Protein AF-A0A0R3VYY9-F1 (afdb_monomer)

pLDDT: mean 83.16, std 13.46, range [42.31, 95.88]

Solvent-accessible surface area (backbone atoms only — not comparable to full-atom values): 11191 Å² total; per-residue (Å²): 109,70,69,58,53,42,55,49,45,77,76,69,54,60,91,83,76,67,91,38,63,72,76,75,56,64,90,76,52,52,39,57,51,18,46,52,50,25,50,49,53,32,46,77,70,50,65,67,38,74,80,56,66,73,52,83,83,56,86,73,83,72,63,66,29,79,45,75,42,94,65,22,25,19,43,17,34,73,46,56,73,76,48,53,76,73,47,97,50,50,75,49,77,56,94,94,41,81,43,49,23,44,42,44,53,38,44,50,56,7,69,68,36,45,49,23,40,50,54,48,59,66,41,55,98,42,59,94,88,55,92,70,89,58,94,87,56,64,89,91,70,81,84,90,74,62,68,56,70,28,57,70,36,70,65,20,60,44,67,54,93,63,32,88,58,74,50,50,75,78,66,74,79,78,72,83,77,82,77,79,129

InterPro domains:
  IPR000407 Nucleoside phosphatase GDA1/CD39 [PF01150] (22-150)
  IPR000407 Nucleoside phosphatase GDA1/CD39 [PTHR11782] (2-156)

Sequence (181 aa):
LMVAVRSALAKSAPEGIVASALEDVKVVNGAEQGFYAWLAVNYLMGILRKENAQSRSRPLSMLGALNMDDASTQVTFVLPAQEALTKSGMKAMAFGHSYSLHSHSHLCYEVATIRARYLARQTQGSLLRKPVASPCHQSGLSMEVASDDIFQAPCVTSAGEDIMGPSIAKPSARKPTNRSY

Mean predicted aligned error: 9.17 Å

Radius of gyration: 23.65 Å; Cα contacts (8 Å, |Δi|>4): 231; chains: 1; bounding box: 51×48×79 Å

Organism: Taenia asiatica (NCBI:txid60517)

Secondary structure (DSSP, 8-state):
-HHHHHHHHHHHSPTTS-S-TTTTSSPPPHHHHHHHHHHHHHHHTTTT-GGGGG-TTS---PPPEEEE-SSEEEEEEEPPHHHHTTS-PEEEEETTEEEEEEEEEEET-SHHHHHHHHHHHHHTTS-TTS----SSSPTT------HHHHHSSTTTS---TTSSSS--PPPP-PPP-----

Structure (mmCIF, N/CA/C/O backbone):
data_AF-A0A0R3VYY9-F1
#
_entry.id   AF-A0A0R3VYY9-F1
#
loop_
_atom_site.group_PDB
_atom_site.id
_atom_site.type_symbol
_atom_site.label_atom_id
_atom_site.label_alt_id
_atom_site.label_comp_id
_atom_site.label_asym_id
_atom_site.label_entity_id
_atom_site.label_seq_id
_atom_site.pdbx_PDB_ins_code
_atom_site.Cartn_x
_atom_site.Cartn_y
_atom_site.Cartn_z
_atom_site.occupancy
_atom_site.B_iso_or_equiv
_atom_site.auth_seq_id
_atom_site.auth_comp_id
_atom_site.auth_asym_id
_atom_site.auth_atom_id
_atom_site.pdbx_PDB_model_num
ATOM 1 N N . LEU A 1 1 ? 7.428 -19.515 9.411 1.00 91.44 1 LEU A N 1
ATOM 2 C CA . LEU A 1 1 ? 6.442 -19.363 8.315 1.00 91.44 1 LEU A CA 1
ATOM 3 C C . LEU A 1 1 ? 7.075 -19.480 6.923 1.00 91.44 1 LEU A C 1
ATOM 5 O O . LEU A 1 1 ? 6.831 -20.486 6.277 1.00 91.44 1 LEU A O 1
ATOM 9 N N . MET A 1 2 ? 7.925 -18.545 6.472 1.00 92.75 2 MET A N 1
ATOM 10 C CA . MET A 1 2 ? 8.480 -18.562 5.096 1.00 92.75 2 MET A CA 1
ATOM 11 C C . MET A 1 2 ? 9.231 -19.845 4.709 1.00 92.75 2 MET A C 1
ATOM 13 O O . MET A 1 2 ? 9.134 -20.288 3.571 1.00 92.75 2 MET A O 1
ATOM 17 N N . VAL A 1 3 ? 9.924 -20.487 5.654 1.00 91.62 3 VAL A N 1
ATOM 18 C CA . VAL A 1 3 ? 10.553 -21.805 5.433 1.00 91.62 3 VAL A CA 1
ATOM 19 C C . VAL A 1 3 ? 9.517 -22.860 5.030 1.00 91.62 3 VAL A C 1
ATOM 21 O O . VAL A 1 3 ? 9.745 -23.623 4.096 1.00 91.62 3 VAL A O 1
ATOM 24 N N . ALA A 1 4 ? 8.358 -22.873 5.692 1.00 92.62 4 ALA A N 1
ATOM 25 C CA . ALA A 1 4 ? 7.280 -23.806 5.383 1.00 92.62 4 ALA A CA 1
ATOM 26 C C . ALA A 1 4 ? 6.655 -23.509 4.011 1.00 92.62 4 ALA A C 1
ATOM 28 O O . ALA A 1 4 ? 6.438 -24.437 3.241 1.00 92.62 4 ALA A O 1
ATOM 29 N N . VAL A 1 5 ? 6.449 -22.228 3.674 1.00 92.44 5 VAL A N 1
ATOM 30 C CA . VAL A 1 5 ? 5.943 -21.806 2.352 1.00 92.44 5 VAL A CA 1
ATOM 31 C C . VAL A 1 5 ? 6.882 -22.267 1.238 1.00 92.44 5 VAL A C 1
ATOM 33 O O . VAL A 1 5 ? 6.446 -22.914 0.290 1.00 92.44 5 VAL A O 1
ATOM 36 N N . ARG A 1 6 ? 8.187 -22.011 1.385 1.00 91.06 6 ARG A N 1
ATOM 37 C CA . ARG A 1 6 ? 9.212 -22.454 0.427 1.00 91.06 6 ARG A CA 1
ATOM 38 C C . ARG A 1 6 ? 9.238 -23.974 0.286 1.00 91.06 6 ARG A C 1
ATOM 40 O O . ARG A 1 6 ? 9.302 -24.481 -0.827 1.00 91.06 6 ARG A O 1
ATOM 47 N N . SER A 1 7 ? 9.149 -24.700 1.402 1.00 88.94 7 SER A N 1
ATOM 48 C CA . SER A 1 7 ? 9.115 -26.166 1.392 1.00 88.94 7 SER A CA 1
ATOM 49 C C . SER A 1 7 ? 7.869 -26.722 0.700 1.00 88.94 7 SER A C 1
ATOM 51 O O . SER A 1 7 ? 7.971 -27.714 -0.018 1.00 88.94 7 SER A O 1
ATOM 53 N N . ALA A 1 8 ? 6.709 -26.088 0.886 1.00 89.50 8 ALA A N 1
ATOM 54 C CA . ALA A 1 8 ? 5.478 -26.479 0.211 1.00 89.50 8 ALA A CA 1
ATOM 55 C C . ALA A 1 8 ? 5.586 -26.254 -1.303 1.00 89.50 8 ALA A C 1
ATOM 57 O O . ALA A 1 8 ? 5.375 -27.188 -2.072 1.00 89.50 8 ALA A O 1
ATOM 58 N N . LEU A 1 9 ? 6.016 -25.061 -1.726 1.00 88.44 9 LEU A N 1
ATOM 59 C CA . LEU A 1 9 ? 6.171 -24.724 -3.143 1.00 88.44 9 LEU A CA 1
ATOM 60 C C . LEU A 1 9 ? 7.200 -25.615 -3.846 1.00 88.44 9 LEU A C 1
ATOM 62 O O . LEU A 1 9 ? 6.952 -26.043 -4.964 1.00 88.44 9 LEU A O 1
ATOM 66 N N . ALA A 1 10 ? 8.295 -25.991 -3.184 1.00 82.62 10 ALA A N 1
ATOM 67 C CA . ALA A 1 10 ? 9.268 -26.924 -3.757 1.00 82.62 10 ALA A CA 1
ATOM 68 C C . ALA A 1 10 ? 8.690 -28.326 -4.042 1.00 82.62 10 ALA A C 1
ATOM 70 O O . ALA A 1 10 ? 9.227 -29.047 -4.876 1.00 82.62 10 ALA A O 1
ATOM 71 N N . LYS A 1 11 ? 7.621 -28.731 -3.344 1.00 80.94 11 LYS A N 1
ATOM 72 C CA . LYS A 1 11 ? 6.980 -30.045 -3.519 1.00 80.94 11 LYS A CA 1
ATOM 73 C C . LYS A 1 11 ? 5.811 -30.022 -4.498 1.00 80.94 11 LYS A C 1
ATOM 75 O O . LYS A 1 11 ? 5.492 -31.062 -5.063 1.00 80.94 11 LYS A O 1
ATOM 80 N N . SER A 1 12 ? 5.133 -28.882 -4.630 1.00 79.81 12 SER A N 1
ATOM 81 C CA . SER A 1 12 ? 3.840 -28.793 -5.317 1.00 79.81 12 SER A CA 1
ATOM 82 C C . SER A 1 12 ? 3.784 -27.778 -6.454 1.00 79.81 12 SER A C 1
ATOM 84 O O . SER A 1 12 ? 2.770 -27.734 -7.147 1.00 79.81 12 SER A O 1
ATOM 86 N N . ALA A 1 13 ? 4.797 -26.924 -6.632 1.00 75.75 13 ALA A N 1
ATOM 87 C CA . ALA A 1 13 ? 4.798 -25.967 -7.730 1.00 75.75 13 ALA A CA 1
ATOM 88 C C . ALA A 1 13 ? 5.040 -26.700 -9.062 1.00 75.75 13 ALA A C 1
ATOM 90 O O . ALA A 1 13 ? 5.998 -27.469 -9.161 1.00 75.75 13 ALA A O 1
ATOM 91 N N . PRO A 1 14 ? 4.201 -26.462 -10.086 1.00 74.31 14 PRO A N 1
ATOM 92 C CA . PRO A 1 14 ? 4.486 -26.871 -11.452 1.00 74.31 14 PRO A CA 1
ATOM 93 C C . PRO A 1 14 ? 5.893 -26.453 -11.884 1.00 74.31 14 PRO A C 1
ATOM 95 O O . PRO A 1 14 ? 6.382 -25.375 -11.525 1.00 74.31 14 PRO A O 1
ATOM 98 N N . GLU A 1 15 ? 6.526 -27.311 -12.676 1.00 74.56 15 GLU A N 1
ATOM 99 C CA . GLU A 1 15 ? 7.858 -27.071 -13.216 1.00 74.56 15 GLU A CA 1
ATOM 100 C C . GLU A 1 15 ? 7.888 -25.730 -13.976 1.00 74.56 15 GLU A C 1
ATOM 102 O O . GLU A 1 15 ? 7.013 -25.445 -14.795 1.00 74.56 15 GLU A O 1
ATOM 107 N N . GLY A 1 16 ? 8.858 -24.870 -13.653 1.00 73.38 16 GLY A N 1
ATOM 108 C CA . GLY A 1 16 ? 9.006 -23.541 -14.260 1.00 73.38 16 GLY A CA 1
ATOM 109 C C . GLY A 1 16 ? 8.279 -22.379 -13.566 1.00 73.38 16 GLY A C 1
ATOM 110 O O . GLY A 1 16 ? 8.447 -21.246 -14.007 1.00 73.38 16 GLY A O 1
ATOM 111 N N . ILE A 1 17 ? 7.519 -22.604 -12.483 1.00 79.25 17 ILE A N 1
ATOM 112 C CA . ILE A 1 17 ? 6.877 -21.505 -11.722 1.00 79.25 17 ILE A CA 1
ATOM 113 C C . ILE A 1 17 ? 7.823 -20.857 -10.705 1.00 79.25 17 ILE A C 1
ATOM 115 O O . ILE A 1 17 ? 7.801 -19.641 -10.533 1.00 79.25 17 ILE A O 1
ATOM 119 N N . VAL A 1 18 ? 8.648 -21.656 -10.026 1.00 83.25 18 VAL A N 1
ATOM 120 C CA . VAL A 1 18 ? 9.660 -21.172 -9.077 1.00 83.25 18 VAL A CA 1
ATOM 121 C C . VAL A 1 18 ? 11.022 -21.602 -9.600 1.00 83.25 18 VAL A C 1
ATOM 123 O O . VAL A 1 18 ? 11.327 -22.793 -9.608 1.00 83.25 18 VAL A O 1
ATOM 126 N N . ALA A 1 19 ? 11.833 -20.645 -10.042 1.00 83.38 19 ALA A N 1
ATOM 127 C CA . ALA A 1 19 ? 13.193 -20.901 -10.505 1.00 83.38 19 ALA A CA 1
ATOM 128 C C . ALA A 1 19 ? 14.183 -20.902 -9.328 1.00 83.38 19 ALA A C 1
ATOM 130 O O . ALA A 1 19 ? 15.111 -21.706 -9.284 1.00 83.38 19 ALA A O 1
ATOM 131 N N . SER A 1 20 ? 13.956 -20.033 -8.342 1.00 85.94 20 SER A N 1
ATOM 132 C CA . SER A 1 20 ? 14.730 -19.936 -7.109 1.00 85.94 20 SER A CA 1
ATOM 133 C C . SER A 1 20 ? 13.813 -19.712 -5.911 1.00 85.94 20 SER A C 1
ATOM 135 O O . SER A 1 20 ? 13.233 -18.645 -5.730 1.00 85.94 20 SER A O 1
ATOM 137 N N . ALA A 1 21 ? 13.740 -20.691 -5.008 1.00 83.75 21 ALA A N 1
ATOM 138 C CA . ALA A 1 21 ? 12.920 -20.580 -3.799 1.00 83.75 21 ALA A CA 1
ATOM 139 C C . ALA A 1 21 ? 13.376 -19.463 -2.837 1.00 83.75 21 ALA A C 1
ATOM 141 O O . ALA A 1 21 ? 12.615 -19.066 -1.955 1.00 83.75 21 ALA A O 1
ATOM 142 N N . LEU A 1 22 ? 14.617 -18.981 -2.950 1.00 85.00 22 LEU A N 1
ATOM 143 C CA . LEU A 1 22 ? 15.125 -17.899 -2.103 1.00 85.00 22 LEU A CA 1
ATOM 144 C C . LEU A 1 22 ? 14.857 -16.517 -2.700 1.00 85.00 22 LEU A C 1
ATOM 146 O O . LEU A 1 22 ? 14.535 -15.606 -1.937 1.00 85.00 22 LEU A O 1
ATOM 150 N N . GLU A 1 23 ? 14.934 -16.391 -4.025 1.00 86.62 23 GLU A N 1
ATOM 151 C CA . GLU A 1 23 ? 14.751 -15.116 -4.729 1.00 86.62 23 GLU A CA 1
ATOM 152 C C . GLU A 1 23 ? 13.283 -14.860 -5.088 1.00 86.62 23 GLU A C 1
ATOM 154 O O . GLU A 1 23 ? 12.768 -13.768 -4.841 1.00 86.62 23 GLU A O 1
ATOM 159 N N . ASP A 1 24 ? 12.586 -15.882 -5.592 1.00 87.25 24 ASP A N 1
ATOM 160 C CA . ASP A 1 24 ? 11.209 -15.764 -6.088 1.00 87.25 24 ASP A CA 1
ATOM 161 C C . ASP A 1 24 ? 10.182 -15.823 -4.948 1.00 87.25 24 ASP A C 1
ATOM 163 O O . ASP A 1 24 ? 9.062 -15.331 -5.074 1.00 87.25 24 ASP A O 1
ATOM 167 N N . VAL A 1 25 ? 10.555 -16.420 -3.807 1.00 91.44 25 VAL A N 1
ATOM 168 C CA . VAL A 1 25 ? 9.680 -16.579 -2.637 1.00 91.44 25 VAL A CA 1
ATOM 169 C C . VAL A 1 25 ? 10.293 -15.860 -1.443 1.00 91.44 25 VAL A C 1
ATOM 171 O O . VAL A 1 25 ? 11.006 -16.440 -0.614 1.00 91.44 25 VAL A O 1
ATOM 174 N N . LYS A 1 26 ? 9.995 -14.569 -1.331 1.00 92.62 26 LYS A N 1
ATOM 175 C CA . LYS A 1 26 ? 10.484 -13.700 -0.258 1.00 92.62 26 LYS A CA 1
ATOM 176 C C . LYS A 1 26 ? 9.394 -12.762 0.242 1.00 92.62 26 LYS A C 1
ATOM 178 O O . LYS A 1 26 ? 8.381 -12.553 -0.416 1.00 92.62 26 LYS A O 1
ATOM 183 N N . VAL A 1 27 ? 9.625 -12.198 1.424 1.00 92.38 27 VAL A N 1
ATOM 184 C CA . VAL A 1 27 ? 8.847 -11.047 1.885 1.00 92.38 27 VAL A CA 1
ATOM 185 C C . VAL A 1 27 ? 9.344 -9.835 1.110 1.00 92.38 27 VAL A C 1
ATOM 187 O O . VAL A 1 27 ? 10.541 -9.550 1.115 1.00 92.38 27 VAL A O 1
ATOM 190 N N . VAL A 1 28 ? 8.427 -9.165 0.425 1.00 92.38 28 VAL A N 1
ATOM 191 C CA . VAL A 1 28 ? 8.687 -7.944 -0.335 1.00 92.38 28 VAL A CA 1
ATOM 192 C C . VAL A 1 28 ? 8.439 -6.757 0.590 1.00 92.38 28 VAL A C 1
ATOM 194 O O . VAL A 1 28 ? 7.450 -6.751 1.322 1.00 92.38 28 VAL A O 1
ATOM 197 N N . ASN A 1 29 ? 9.340 -5.774 0.607 1.00 91.81 29 ASN A N 1
ATOM 198 C CA . ASN A 1 29 ? 9.111 -4.564 1.399 1.00 91.81 29 ASN A CA 1
ATOM 199 C C . ASN A 1 29 ? 8.158 -3.595 0.673 1.00 91.81 29 ASN A C 1
ATOM 201 O O . ASN A 1 29 ? 7.960 -3.688 -0.537 1.00 91.81 29 ASN A O 1
ATOM 205 N N . GLY A 1 30 ? 7.590 -2.627 1.393 1.00 90.19 30 GLY A N 1
ATOM 206 C CA . GLY A 1 30 ? 6.579 -1.733 0.820 1.00 90.19 30 GLY A CA 1
ATOM 207 C C . GLY A 1 30 ? 7.068 -0.880 -0.362 1.00 90.19 30 GLY A C 1
ATOM 208 O O . GLY A 1 30 ? 6.306 -0.628 -1.292 1.00 90.19 30 GLY A O 1
ATOM 209 N N . ALA A 1 31 ? 8.346 -0.481 -0.392 1.00 91.25 31 ALA A N 1
ATOM 210 C CA . ALA A 1 31 ? 8.897 0.271 -1.522 1.00 91.25 31 ALA A CA 1
ATOM 211 C C . ALA A 1 31 ? 9.027 -0.601 -2.784 1.00 91.25 31 ALA A C 1
ATOM 213 O O . ALA A 1 31 ? 8.715 -0.136 -3.883 1.00 91.25 31 ALA A O 1
ATOM 214 N N . GLU A 1 32 ? 9.436 -1.867 -2.632 1.00 93.75 32 GLU A N 1
ATOM 215 C CA . GLU A 1 32 ? 9.432 -2.855 -3.718 1.00 93.75 32 GLU A CA 1
ATOM 216 C C . GLU A 1 32 ? 8.001 -3.137 -4.205 1.00 93.75 32 GLU A C 1
ATOM 218 O O . GLU A 1 32 ? 7.760 -3.188 -5.408 1.00 93.75 32 GLU A O 1
ATOM 223 N N . GLN A 1 33 ? 7.038 -3.265 -3.289 1.00 94.12 33 GLN A N 1
ATOM 224 C CA . GLN A 1 33 ? 5.631 -3.493 -3.624 1.00 94.12 33 GLN A CA 1
ATOM 225 C C . GLN A 1 33 ? 5.051 -2.333 -4.4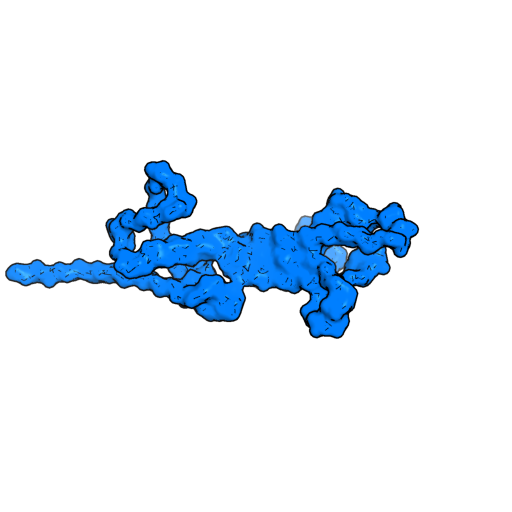52 1.00 94.12 33 GLN A C 1
ATOM 227 O O . GLN A 1 33 ? 4.427 -2.562 -5.490 1.00 94.12 33 GLN A O 1
ATOM 232 N N . GLY A 1 34 ? 5.347 -1.089 -4.059 1.00 94.56 34 GLY A N 1
ATOM 233 C CA . GLY A 1 34 ? 5.006 0.105 -4.834 1.00 94.56 34 GLY A CA 1
ATOM 234 C C . GLY A 1 34 ? 5.675 0.140 -6.215 1.00 94.56 34 GLY A C 1
ATOM 235 O O . GLY A 1 34 ? 5.023 0.442 -7.218 1.00 94.56 34 GLY A O 1
ATOM 236 N N . PHE A 1 35 ? 6.952 -0.254 -6.308 1.00 95.06 35 PHE A N 1
ATOM 237 C CA . PHE A 1 35 ? 7.645 -0.391 -7.593 1.00 95.06 35 PHE A CA 1
ATOM 238 C C . PHE A 1 35 ? 6.965 -1.410 -8.512 1.00 95.06 35 PHE A C 1
ATOM 240 O O . PHE A 1 35 ? 6.763 -1.112 -9.688 1.00 95.06 35 PHE A O 1
ATOM 247 N N . TYR A 1 36 ? 6.571 -2.580 -8.003 1.00 95.38 36 TYR A N 1
ATOM 248 C CA . TYR A 1 36 ? 5.885 -3.585 -8.816 1.00 95.38 36 TYR A CA 1
ATOM 249 C C . TYR A 1 36 ? 4.508 -3.113 -9.297 1.00 95.38 36 TYR A C 1
ATOM 251 O O . TYR A 1 36 ? 4.162 -3.352 -10.454 1.00 95.38 36 TYR A O 1
ATOM 259 N N . ALA A 1 37 ? 3.756 -2.381 -8.470 1.00 95.50 37 ALA A N 1
ATOM 260 C CA . ALA A 1 37 ? 2.500 -1.758 -8.890 1.00 95.50 37 ALA A CA 1
ATOM 261 C C . ALA A 1 37 ? 2.724 -0.710 -9.997 1.00 95.50 37 ALA A C 1
ATOM 263 O O . ALA A 1 37 ? 2.047 -0.724 -11.028 1.00 95.50 37 ALA A O 1
ATOM 264 N N . TRP A 1 38 ? 3.727 0.158 -9.829 1.00 95.88 38 TRP A N 1
ATOM 265 C CA . TRP A 1 38 ? 4.129 1.143 -10.837 1.00 95.88 38 TRP A CA 1
ATOM 266 C C . TRP A 1 38 ? 4.570 0.489 -12.152 1.00 95.88 38 TRP A C 1
ATOM 268 O O . TRP A 1 38 ? 4.162 0.928 -13.233 1.00 95.88 38 TRP A O 1
ATOM 278 N N . LEU A 1 39 ? 5.363 -0.583 -12.063 1.00 95.19 39 LEU A N 1
ATOM 279 C CA . LEU A 1 39 ? 5.834 -1.361 -13.204 1.00 95.19 39 LEU A CA 1
ATOM 280 C C . LEU A 1 39 ? 4.654 -1.965 -13.970 1.00 95.19 39 LEU A C 1
ATOM 282 O O . LEU A 1 39 ? 4.589 -1.832 -15.192 1.00 95.19 39 LEU A O 1
ATOM 286 N N . ALA A 1 40 ? 3.707 -2.581 -13.257 1.00 95.25 40 ALA A N 1
ATOM 287 C CA . ALA A 1 40 ? 2.525 -3.195 -13.847 1.00 95.25 40 ALA A CA 1
ATOM 288 C C . ALA A 1 40 ? 1.668 -2.170 -14.602 1.00 95.25 40 ALA A C 1
ATOM 290 O O . ALA A 1 40 ? 1.355 -2.384 -15.773 1.00 95.25 40 ALA A O 1
ATOM 291 N N . VAL A 1 41 ? 1.344 -1.030 -13.980 1.00 95.00 41 VAL A N 1
ATOM 292 C CA . VAL A 1 41 ? 0.527 0.019 -14.613 1.00 95.00 41 VAL A CA 1
ATOM 293 C C . VAL A 1 41 ? 1.212 0.566 -15.865 1.00 95.00 41 VAL A C 1
ATOM 295 O O . VAL A 1 41 ? 0.601 0.615 -16.930 1.00 95.00 41 VAL A O 1
ATOM 298 N N . ASN A 1 42 ? 2.494 0.929 -15.786 1.00 92.75 42 ASN A N 1
ATOM 299 C CA . ASN A 1 42 ? 3.199 1.496 -16.938 1.00 92.75 42 ASN A CA 1
ATOM 300 C C . ASN A 1 42 ? 3.451 0.459 -18.051 1.00 92.75 42 ASN A C 1
ATOM 302 O O . ASN A 1 42 ? 3.527 0.829 -19.226 1.00 92.75 42 ASN A O 1
ATOM 306 N N . TYR A 1 43 ? 3.543 -0.832 -17.720 1.00 91.94 43 TYR A N 1
ATOM 307 C CA . TYR A 1 43 ? 3.606 -1.908 -18.709 1.00 91.94 43 TYR A CA 1
ATOM 308 C C . TYR A 1 43 ? 2.261 -2.119 -19.414 1.00 91.94 43 TYR A C 1
ATOM 310 O O . TYR A 1 43 ? 2.207 -2.095 -20.645 1.00 91.94 43 TYR A O 1
ATOM 318 N N . LEU A 1 44 ? 1.174 -2.274 -18.651 1.00 93.31 44 LEU A N 1
ATOM 319 C CA . LEU A 1 44 ? -0.174 -2.516 -19.180 1.00 93.31 44 LEU A CA 1
ATOM 320 C C . LEU A 1 44 ? -0.686 -1.338 -20.014 1.00 93.31 44 LEU A C 1
ATOM 322 O O . LEU A 1 44 ? -1.329 -1.543 -21.039 1.00 93.31 44 LEU A O 1
ATOM 326 N N . MET A 1 45 ? -0.326 -0.113 -19.630 1.00 90.50 45 MET A N 1
ATOM 327 C CA . MET A 1 45 ? -0.634 1.099 -20.397 1.00 90.50 45 MET A CA 1
ATOM 328 C C . MET A 1 45 ? 0.268 1.285 -21.626 1.00 90.50 45 MET A C 1
ATOM 330 O O . MET A 1 45 ? 0.165 2.284 -22.332 1.00 90.50 45 MET A O 1
ATOM 334 N N . GLY A 1 46 ? 1.178 0.344 -21.890 1.00 87.19 46 GLY A N 1
ATOM 335 C CA . GLY A 1 46 ? 2.059 0.356 -23.051 1.00 87.19 46 GLY A CA 1
ATOM 336 C C . GLY A 1 46 ? 3.200 1.373 -22.981 1.00 87.19 46 GLY A C 1
ATOM 337 O O . GLY A 1 46 ? 3.981 1.458 -23.925 1.00 87.19 46 GLY A O 1
ATOM 338 N N . ILE A 1 47 ? 3.352 2.112 -21.880 1.00 86.50 47 ILE A N 1
ATOM 339 C CA . ILE A 1 47 ? 4.359 3.174 -21.726 1.00 86.50 47 ILE A CA 1
ATOM 340 C C . ILE A 1 47 ? 5.774 2.581 -21.735 1.00 86.50 47 ILE A C 1
ATOM 342 O O . ILE A 1 47 ? 6.667 3.136 -22.370 1.00 86.50 47 ILE A O 1
ATOM 346 N N . LEU A 1 48 ? 5.965 1.409 -21.117 1.00 85.12 48 LEU A N 1
ATOM 347 C CA . LEU A 1 48 ? 7.255 0.701 -21.069 1.00 85.12 48 LEU A CA 1
ATOM 348 C C . LEU A 1 48 ? 7.574 -0.142 -22.321 1.00 85.12 48 LEU A C 1
ATOM 350 O O . LEU A 1 48 ? 8.571 -0.864 -22.336 1.00 85.12 48 LEU A O 1
ATOM 354 N N . ARG A 1 49 ? 6.753 -0.097 -23.381 1.00 75.00 49 ARG A N 1
ATOM 355 C CA . ARG A 1 49 ? 6.996 -0.898 -24.595 1.00 75.00 49 ARG A CA 1
ATOM 356 C C . ARG A 1 49 ? 8.205 -0.386 -25.382 1.00 75.00 49 ARG A C 1
ATOM 358 O O . ARG A 1 49 ? 8.409 0.813 -25.549 1.00 75.00 49 ARG A O 1
ATOM 365 N N . LYS A 1 50 ? 8.962 -1.330 -25.952 1.00 59.81 50 LYS A N 1
ATOM 366 C CA . LYS A 1 50 ? 10.210 -1.103 -26.706 1.00 59.81 50 LYS A CA 1
ATOM 367 C C . LYS A 1 50 ? 10.057 -0.142 -27.898 1.00 59.81 50 LYS A C 1
ATOM 369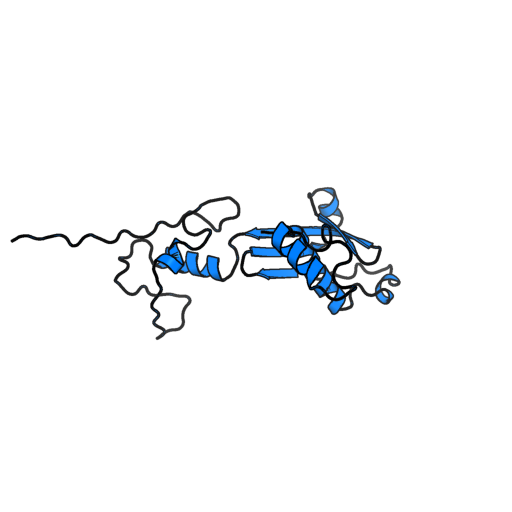 O O . LYS A 1 50 ? 10.992 0.592 -28.197 1.00 59.81 50 LYS A O 1
ATOM 374 N N . GLU A 1 51 ? 8.885 -0.101 -28.531 1.00 58.84 51 GLU A N 1
ATOM 375 C CA . GLU A 1 51 ? 8.564 0.821 -29.639 1.00 58.84 51 GLU A CA 1
ATOM 376 C C . GLU A 1 51 ? 8.598 2.295 -29.194 1.00 58.84 51 GLU A C 1
ATOM 378 O O . GLU A 1 51 ? 9.027 3.169 -29.945 1.00 58.84 51 GLU A O 1
ATOM 383 N N . ASN A 1 52 ? 8.256 2.571 -27.932 1.00 54.59 52 ASN A N 1
ATOM 384 C CA . ASN A 1 52 ? 8.289 3.919 -27.366 1.00 54.59 52 ASN A CA 1
ATOM 385 C C . ASN A 1 52 ? 9.706 4.351 -26.948 1.00 54.59 52 ASN A C 1
ATOM 387 O O . ASN A 1 52 ? 9.971 5.546 -26.824 1.00 54.59 52 ASN A O 1
ATOM 391 N N . ALA A 1 53 ? 10.645 3.408 -26.796 1.00 53.56 53 ALA A N 1
ATOM 392 C CA . ALA A 1 53 ? 12.037 3.689 -26.430 1.00 53.56 53 ALA A CA 1
ATOM 393 C C . ALA A 1 53 ? 12.855 4.327 -27.575 1.00 53.56 53 ALA A C 1
ATOM 395 O O . ALA A 1 53 ? 13.887 4.955 -27.331 1.00 53.56 53 ALA A O 1
ATOM 396 N N . GLN A 1 54 ? 12.402 4.200 -28.829 1.00 49.44 54 GLN A N 1
ATOM 397 C CA . GLN A 1 54 ? 13.029 4.845 -29.994 1.00 49.44 54 GLN A CA 1
ATOM 398 C C . GLN A 1 54 ? 12.632 6.319 -30.163 1.00 49.44 54 GLN A C 1
ATOM 400 O O . GLN A 1 54 ? 13.364 7.074 -30.806 1.00 49.44 54 GLN A O 1
ATOM 405 N N . SER A 1 55 ? 11.558 6.773 -29.511 1.00 49.94 55 SER A N 1
ATOM 406 C CA . SER A 1 55 ? 11.211 8.192 -29.399 1.00 49.94 55 SER A CA 1
ATOM 407 C C . SER A 1 55 ? 12.063 8.860 -28.309 1.00 49.94 55 SER A C 1
ATOM 409 O O . SER A 1 55 ? 11.570 9.240 -27.249 1.00 49.94 55 SER A O 1
ATOM 411 N N . ARG A 1 56 ? 13.366 9.027 -28.573 1.00 47.09 56 ARG A N 1
ATOM 412 C CA . ARG A 1 56 ? 14.371 9.644 -27.672 1.00 47.09 56 ARG A CA 1
ATOM 413 C C . ARG A 1 56 ? 14.105 11.117 -27.295 1.00 47.09 56 ARG A C 1
ATOM 415 O O . ARG A 1 56 ? 14.947 11.737 -26.656 1.00 47.09 56 ARG A O 1
ATOM 422 N N . SER A 1 57 ? 12.983 11.701 -27.710 1.00 44.66 57 SER A N 1
ATOM 423 C CA . SER A 1 57 ? 12.694 13.138 -27.614 1.00 44.66 57 SER A CA 1
ATOM 424 C C . SER A 1 57 ? 11.512 13.502 -26.713 1.00 44.66 57 SER A C 1
ATOM 426 O O . SER A 1 57 ? 11.176 14.680 -26.605 1.00 44.66 57 SER A O 1
ATOM 428 N N . ARG A 1 58 ? 10.888 12.539 -26.026 1.00 46.47 58 ARG A N 1
ATOM 429 C CA . ARG A 1 58 ? 9.890 12.841 -24.994 1.00 46.47 58 ARG A CA 1
ATOM 430 C C . ARG A 1 58 ? 10.238 12.088 -23.718 1.00 46.47 58 ARG A C 1
ATOM 432 O O . ARG A 1 58 ? 10.361 10.867 -23.788 1.00 46.47 58 ARG A O 1
ATOM 439 N N . PRO A 1 59 ? 10.361 12.753 -22.552 1.00 52.03 59 PRO A N 1
ATOM 440 C CA . PRO A 1 59 ? 10.152 12.035 -21.309 1.00 52.03 59 PRO A CA 1
ATOM 441 C C . PRO A 1 59 ? 8.727 11.490 -21.401 1.00 52.03 59 PRO A C 1
ATOM 443 O O . PRO A 1 59 ? 7.764 12.253 -21.339 1.00 52.03 59 PRO A O 1
ATOM 446 N N . LEU A 1 60 ? 8.588 10.191 -21.680 1.00 57.94 60 LEU A N 1
ATOM 447 C CA . LEU A 1 60 ? 7.307 9.513 -21.544 1.00 57.94 60 LEU A CA 1
ATOM 448 C C . LEU A 1 60 ? 6.839 9.842 -20.131 1.00 57.94 60 LEU A C 1
ATOM 450 O O . LEU A 1 60 ? 7.551 9.553 -19.168 1.00 57.94 60 LEU A O 1
ATOM 454 N N . SER A 1 61 ? 5.714 10.545 -20.021 1.00 77.44 61 SER A N 1
ATOM 455 C CA . SER A 1 61 ? 5.115 10.892 -18.741 1.00 77.44 61 SER A CA 1
ATOM 456 C C . SER A 1 61 ? 4.714 9.587 -18.064 1.00 77.44 61 SER A C 1
ATOM 458 O O . SER A 1 61 ? 3.632 9.057 -18.319 1.00 77.44 61 SER A O 1
ATOM 460 N N . MET A 1 62 ? 5.631 9.020 -17.281 1.00 86.75 62 MET A N 1
ATOM 461 C CA . MET A 1 62 ? 5.377 7.804 -16.527 1.00 86.75 62 MET A CA 1
ATOM 462 C C . MET A 1 62 ? 4.221 8.077 -15.578 1.00 86.75 62 MET A C 1
ATOM 464 O O . MET A 1 62 ? 4.190 9.109 -14.904 1.00 86.75 62 MET A O 1
ATOM 468 N N . LEU A 1 63 ? 3.270 7.153 -15.530 1.00 92.56 63 LEU A N 1
ATOM 469 C CA . LEU A 1 63 ? 2.179 7.233 -14.575 1.00 92.56 63 LEU A CA 1
ATOM 470 C C . LEU A 1 63 ? 2.732 6.984 -13.175 1.00 92.56 63 LEU A C 1
ATOM 472 O O . LEU A 1 63 ? 3.611 6.139 -12.993 1.00 92.56 63 LEU A O 1
ATOM 476 N N . GLY A 1 64 ? 2.205 7.708 -12.193 1.00 94.00 64 GLY A N 1
ATOM 477 C CA . GLY A 1 64 ? 2.326 7.312 -10.797 1.00 94.00 64 GLY A CA 1
ATOM 478 C C . GLY A 1 64 ? 1.368 6.163 -10.479 1.00 94.00 64 GLY A C 1
ATOM 479 O O . GLY A 1 64 ? 0.360 5.980 -11.161 1.00 94.00 64 GLY A O 1
ATOM 480 N N . ALA A 1 65 ? 1.672 5.409 -9.432 1.00 95.25 65 ALA A N 1
ATOM 481 C CA . ALA A 1 65 ? 0.801 4.390 -8.871 1.00 95.25 65 ALA A CA 1
ATOM 482 C C . ALA A 1 65 ? 0.493 4.728 -7.410 1.00 95.25 65 ALA A C 1
ATOM 484 O O . ALA A 1 65 ? 1.403 4.995 -6.624 1.00 95.25 65 ALA A O 1
ATOM 485 N N . LEU A 1 66 ? -0.795 4.711 -7.071 1.00 94.62 66 LEU A N 1
ATOM 486 C CA . LEU A 1 66 ? -1.300 4.713 -5.703 1.00 94.62 66 LEU A CA 1
ATOM 487 C C . LEU A 1 66 ? -1.970 3.357 -5.490 1.00 94.62 66 LEU A C 1
ATOM 489 O O . LEU A 1 66 ? -2.980 3.073 -6.132 1.00 94.62 66 LEU A O 1
ATOM 493 N N . ASN A 1 67 ? -1.399 2.526 -4.627 1.00 90.31 67 ASN A N 1
ATOM 494 C CA . ASN A 1 67 ? -1.949 1.220 -4.288 1.00 90.31 67 ASN A CA 1
ATOM 495 C C . ASN A 1 67 ? -2.413 1.243 -2.835 1.00 90.31 67 ASN A C 1
ATOM 497 O O . ASN A 1 67 ? -1.612 1.512 -1.948 1.00 90.31 67 ASN A O 1
ATOM 501 N N . MET A 1 68 ? -3.699 0.992 -2.603 1.00 89.00 68 MET A N 1
ATOM 502 C CA . MET A 1 68 ? -4.270 0.872 -1.263 1.00 89.00 68 MET A CA 1
ATOM 503 C C . MET A 1 68 ? -4.552 -0.604 -1.023 1.00 89.00 68 MET A C 1
ATOM 505 O O . MET A 1 68 ? -5.585 -1.108 -1.464 1.00 89.00 68 MET A O 1
ATOM 509 N N . ASP A 1 69 ? -3.603 -1.296 -0.400 1.00 81.75 69 ASP A N 1
ATOM 510 C CA . ASP A 1 69 ? -3.761 -2.701 -0.045 1.00 81.75 69 ASP A CA 1
ATOM 511 C C . ASP A 1 69 ? -4.259 -2.865 1.396 1.00 81.75 69 ASP A C 1
ATOM 513 O O . ASP A 1 69 ? -4.546 -1.892 2.095 1.00 81.75 69 ASP A O 1
ATOM 517 N N . ASP A 1 70 ? -4.422 -4.116 1.821 1.00 76.56 70 ASP A N 1
ATOM 518 C CA . ASP A 1 70 ? -5.051 -4.461 3.096 1.00 76.56 70 ASP A CA 1
ATOM 519 C C . ASP A 1 70 ? -4.179 -4.148 4.327 1.00 76.56 70 ASP A C 1
ATOM 521 O O . ASP A 1 70 ? -4.669 -4.268 5.446 1.00 76.56 70 ASP A O 1
ATOM 525 N N . ALA A 1 71 ? -2.910 -3.756 4.153 1.00 79.25 71 ALA A N 1
ATOM 526 C CA . ALA A 1 71 ? -1.979 -3.482 5.258 1.00 79.25 71 ALA A CA 1
ATOM 527 C C . ALA A 1 71 ? -1.289 -2.108 5.172 1.00 79.25 71 ALA A C 1
ATOM 529 O O . ALA A 1 71 ? -0.620 -1.670 6.116 1.00 79.25 71 ALA A O 1
ATOM 530 N N . SER A 1 72 ? -1.366 -1.453 4.015 1.00 88.06 72 SER A N 1
ATOM 531 C CA . SER A 1 72 ? -0.653 -0.217 3.741 1.00 88.06 72 SER A CA 1
ATOM 532 C C . SER A 1 72 ? -1.151 0.488 2.484 1.00 88.06 72 SER A C 1
ATOM 534 O O . SER A 1 72 ? -1.905 -0.035 1.669 1.00 88.06 72 SER A O 1
ATOM 536 N N . THR A 1 73 ? -0.705 1.728 2.318 1.00 91.94 73 THR A N 1
ATOM 537 C CA . THR A 1 73 ? -0.860 2.460 1.064 1.00 91.94 73 THR A CA 1
ATOM 538 C C . THR A 1 73 ? 0.508 2.779 0.488 1.00 91.94 73 THR A C 1
ATOM 540 O O . THR A 1 73 ? 1.312 3.438 1.148 1.00 91.94 73 THR A O 1
ATOM 543 N N . GLN A 1 74 ? 0.774 2.357 -0.747 1.00 93.75 74 GLN A N 1
ATOM 544 C CA . GLN A 1 74 ? 1.993 2.716 -1.464 1.00 93.75 74 GLN A CA 1
ATOM 545 C C . GLN A 1 74 ? 1.750 3.837 -2.469 1.00 93.75 74 GLN A C 1
ATOM 547 O O . GLN A 1 74 ? 0.758 3.841 -3.198 1.00 93.75 74 GLN A O 1
ATOM 552 N N . VAL A 1 75 ? 2.704 4.764 -2.537 1.00 94.31 75 VAL A N 1
ATOM 553 C CA . VAL A 1 75 ? 2.763 5.836 -3.534 1.00 94.31 75 VAL A CA 1
ATOM 554 C C . VAL A 1 75 ? 4.084 5.725 -4.274 1.00 94.31 75 VAL A C 1
ATOM 556 O O . VAL A 1 75 ? 5.149 5.843 -3.663 1.00 94.31 75 VAL A O 1
ATOM 559 N N . THR A 1 76 ? 4.014 5.543 -5.592 1.00 95.62 76 THR A N 1
ATOM 560 C CA . THR A 1 76 ? 5.204 5.369 -6.426 1.00 95.62 76 THR A CA 1
ATOM 561 C C . THR A 1 76 ? 5.144 6.195 -7.703 1.00 95.62 76 THR A C 1
ATOM 563 O O . THR A 1 76 ? 4.205 6.074 -8.484 1.00 95.62 76 THR A O 1
ATOM 566 N N . PHE A 1 77 ? 6.157 7.024 -7.956 1.00 93.62 77 PHE A N 1
ATOM 567 C CA . PHE A 1 77 ? 6.273 7.824 -9.181 1.00 93.62 77 PHE A CA 1
ATOM 568 C C . PHE A 1 77 ? 7.733 8.167 -9.503 1.00 93.62 77 PHE A C 1
ATOM 570 O O . PHE A 1 77 ? 8.610 8.100 -8.643 1.00 93.62 77 PHE A O 1
ATOM 577 N N . VAL A 1 78 ? 8.004 8.549 -10.754 1.00 91.88 78 VAL A N 1
ATOM 578 C CA . VAL A 1 78 ? 9.343 8.973 -11.194 1.00 91.88 78 VAL A CA 1
ATOM 579 C C . VAL A 1 78 ? 9.679 10.350 -10.631 1.00 91.88 78 VAL A C 1
ATOM 581 O O . VAL A 1 78 ? 8.919 11.2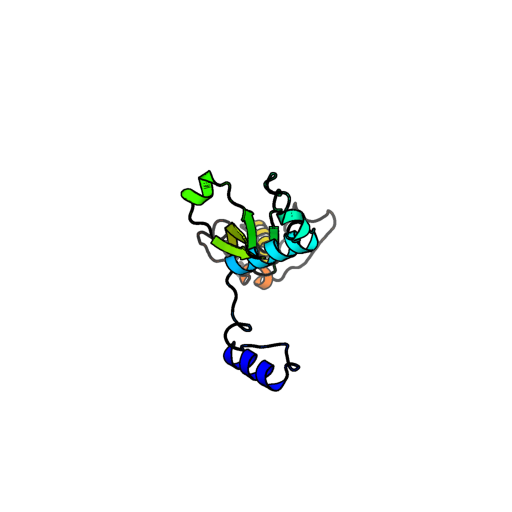99 -10.807 1.00 91.88 78 VAL A O 1
ATOM 584 N N . LEU A 1 79 ? 10.841 10.467 -9.987 1.00 89.19 79 LEU A N 1
ATOM 585 C CA . LEU A 1 79 ? 11.347 11.745 -9.498 1.00 89.19 79 LEU A CA 1
ATOM 586 C C . LEU A 1 79 ? 11.821 12.626 -10.664 1.00 89.19 79 LEU A C 1
ATOM 588 O O . LEU A 1 79 ? 12.525 12.136 -11.554 1.00 89.19 79 LEU A O 1
ATOM 592 N N . PRO A 1 80 ? 11.531 13.940 -10.639 1.00 84.31 80 PRO A N 1
ATOM 593 C CA . PRO A 1 80 ? 12.190 14.893 -11.523 1.00 84.31 80 PRO A CA 1
ATOM 594 C C . PRO A 1 80 ? 13.715 14.818 -11.371 1.00 84.31 80 PRO A C 1
ATOM 596 O O . PRO A 1 80 ? 14.223 14.615 -10.268 1.00 84.31 80 PRO A O 1
ATOM 599 N N . ALA A 1 81 ? 14.463 15.033 -12.459 1.00 78.94 81 ALA A N 1
ATOM 600 C CA . ALA A 1 81 ? 15.920 14.856 -12.471 1.00 78.94 81 ALA A CA 1
ATOM 601 C C . ALA A 1 81 ? 16.649 15.647 -11.365 1.00 78.94 81 ALA A C 1
ATOM 603 O O . ALA A 1 81 ? 17.575 15.127 -10.753 1.00 78.94 81 ALA A O 1
ATOM 604 N N . GLN A 1 82 ? 16.197 16.869 -11.067 1.00 77.06 82 GLN 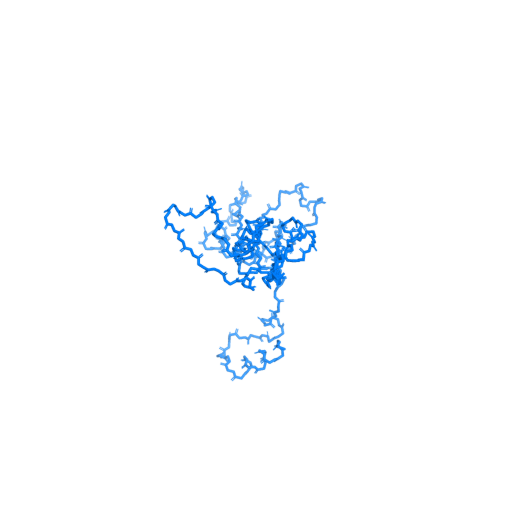A N 1
ATOM 605 C CA . GLN A 1 82 ? 16.778 17.710 -10.010 1.00 77.06 82 GLN A CA 1
ATOM 606 C C . GLN A 1 82 ? 16.530 17.148 -8.600 1.00 77.06 82 GLN A C 1
ATOM 608 O O . GLN A 1 82 ? 17.395 17.210 -7.728 1.00 77.06 82 GLN A O 1
ATOM 613 N N . GLU A 1 83 ? 15.361 16.547 -8.378 1.00 76.50 83 GLU A N 1
ATOM 614 C CA . GLU A 1 83 ? 15.014 15.923 -7.100 1.00 76.50 83 GLU A CA 1
ATOM 615 C C . GLU A 1 83 ? 15.705 14.572 -6.925 1.00 76.50 83 GLU A C 1
ATOM 617 O O . GLU A 1 83 ? 16.111 14.232 -5.820 1.00 76.50 83 GLU A O 1
ATOM 622 N N . ALA A 1 84 ? 15.913 13.824 -8.010 1.00 76.75 84 ALA A N 1
ATOM 623 C CA . ALA A 1 84 ? 16.635 12.554 -7.980 1.00 76.75 84 ALA A CA 1
ATOM 624 C C . ALA A 1 84 ? 18.110 12.693 -7.548 1.00 76.75 84 ALA A C 1
ATOM 626 O O . ALA A 1 84 ? 18.714 11.708 -7.128 1.00 76.75 84 ALA A O 1
ATOM 627 N N . LEU A 1 85 ? 18.694 13.892 -7.662 1.00 67.19 85 LEU A N 1
ATOM 628 C CA . LEU A 1 85 ? 20.062 14.187 -7.218 1.00 67.19 85 LEU A CA 1
ATOM 629 C C . LEU A 1 85 ? 20.157 14.494 -5.718 1.00 67.19 85 LEU A C 1
ATOM 631 O O . LEU A 1 85 ? 21.237 14.393 -5.145 1.00 67.19 85 LEU A O 1
ATOM 635 N N . THR A 1 86 ? 19.048 14.896 -5.095 1.00 70.62 86 THR A N 1
ATOM 636 C CA . THR A 1 86 ? 19.031 15.461 -3.735 1.00 70.62 86 THR A CA 1
ATOM 637 C C . THR A 1 86 ? 18.202 14.641 -2.752 1.00 70.62 86 THR A C 1
ATOM 639 O O . THR A 1 86 ? 18.514 14.611 -1.564 1.00 70.62 86 THR A O 1
ATOM 642 N N . LYS A 1 87 ? 17.166 13.946 -3.226 1.00 71.38 87 LYS A N 1
ATOM 643 C CA . LYS A 1 87 ? 16.326 13.061 -2.417 1.00 71.38 87 LYS A CA 1
ATOM 644 C C . LYS A 1 87 ? 16.839 11.625 -2.491 1.00 71.38 87 LYS A C 1
ATOM 646 O O . LYS A 1 87 ? 17.186 11.131 -3.563 1.00 71.38 87 LYS A O 1
ATOM 651 N N . SER A 1 88 ? 16.820 10.929 -1.354 1.00 66.31 88 SER A N 1
ATOM 652 C CA . SER A 1 88 ? 17.023 9.478 -1.307 1.00 66.31 88 SER A CA 1
ATOM 653 C C . SER A 1 88 ? 15.807 8.787 -1.936 1.00 66.31 88 SER A C 1
ATOM 655 O O . SER A 1 88 ? 14.776 8.612 -1.291 1.00 66.31 88 SER A O 1
ATOM 657 N N . GLY A 1 89 ? 15.886 8.500 -3.235 1.00 80.38 89 GLY A N 1
ATOM 658 C CA . GLY A 1 89 ? 14.874 7.761 -3.991 1.00 80.38 89 GLY A CA 1
ATOM 659 C C . GLY A 1 89 ? 15.299 6.317 -4.257 1.00 80.38 89 GLY A C 1
ATOM 660 O O . GLY A 1 89 ? 16.487 5.991 -4.264 1.00 80.38 89 GLY A O 1
ATOM 661 N N . MET A 1 90 ? 14.327 5.449 -4.527 1.00 90.06 90 MET A N 1
ATOM 662 C CA . MET A 1 90 ? 14.579 4.083 -4.981 1.00 90.06 90 MET A CA 1
ATOM 663 C C . MET A 1 90 ? 15.132 4.113 -6.410 1.00 90.06 90 MET A C 1
ATOM 665 O O . MET A 1 90 ? 14.545 4.739 -7.292 1.00 90.06 90 MET A O 1
ATOM 669 N N . LYS A 1 91 ? 16.239 3.408 -6.661 1.00 91.12 91 LYS A N 1
ATOM 670 C CA . LYS A 1 91 ? 16.733 3.155 -8.021 1.00 91.12 91 LYS A CA 1
ATOM 671 C C . LYS A 1 91 ? 16.319 1.758 -8.458 1.00 91.12 91 LYS A C 1
ATOM 673 O O . LYS A 1 91 ? 16.665 0.788 -7.791 1.00 91.12 91 LYS A O 1
ATOM 678 N N . ALA A 1 92 ? 15.603 1.662 -9.572 1.00 90.50 92 ALA A N 1
ATOM 679 C CA . ALA A 1 92 ? 15.113 0.394 -10.100 1.00 90.50 92 ALA A CA 1
ATOM 680 C C . ALA A 1 92 ? 15.339 0.299 -11.609 1.00 90.50 92 ALA A C 1
ATOM 682 O O . ALA A 1 92 ? 15.287 1.305 -12.318 1.00 90.50 92 ALA A O 1
ATOM 683 N N . MET A 1 93 ? 15.581 -0.915 -12.104 1.00 89.62 93 MET A N 1
ATOM 684 C CA . MET A 1 93 ? 15.744 -1.178 -13.531 1.00 89.62 93 MET A CA 1
ATOM 685 C C . MET A 1 93 ? 14.506 -1.882 -14.083 1.00 89.62 93 MET A C 1
ATOM 687 O O . MET A 1 93 ? 14.046 -2.867 -13.514 1.00 89.62 93 MET A O 1
ATOM 691 N N . ALA A 1 94 ? 13.998 -1.404 -15.215 1.00 88.38 94 ALA A N 1
ATOM 692 C CA . ALA A 1 94 ? 12.923 -2.053 -15.955 1.00 88.38 94 ALA A CA 1
ATOM 693 C C . ALA A 1 94 ? 13.184 -1.928 -17.459 1.00 88.38 94 ALA A C 1
ATOM 695 O O . ALA A 1 94 ? 13.518 -0.850 -17.946 1.00 88.38 94 ALA A O 1
ATOM 696 N N . PHE A 1 95 ? 13.063 -3.037 -18.195 1.00 85.88 95 PHE A N 1
ATOM 697 C CA . PHE A 1 95 ? 13.240 -3.084 -19.656 1.00 85.88 95 PHE A CA 1
ATOM 698 C C . PHE A 1 95 ? 14.547 -2.442 -20.171 1.00 85.88 95 PHE A C 1
ATOM 700 O O . PHE A 1 95 ? 14.576 -1.847 -21.243 1.00 85.88 95 PHE A O 1
ATOM 707 N N . GLY A 1 96 ? 15.641 -2.562 -19.408 1.00 84.25 96 GLY A N 1
ATOM 708 C CA . GLY A 1 96 ? 16.951 -1.999 -19.766 1.00 84.25 96 GLY A CA 1
ATOM 709 C C . GLY A 1 96 ? 17.126 -0.507 -19.454 1.00 84.25 96 GLY A C 1
ATOM 710 O O . GLY A 1 96 ? 18.167 0.059 -19.779 1.00 84.25 96 GLY A O 1
ATOM 711 N N . HIS A 1 97 ? 16.149 0.127 -18.802 1.00 84.19 97 HIS A N 1
ATOM 712 C CA . HIS A 1 97 ? 16.213 1.519 -18.361 1.00 84.19 97 HIS A CA 1
ATOM 713 C C . HIS A 1 97 ? 16.277 1.608 -16.835 1.00 84.19 97 HIS A C 1
ATOM 715 O O . HIS A 1 97 ? 15.608 0.852 -16.131 1.00 84.19 97 HIS A O 1
ATOM 721 N N . SER A 1 98 ? 17.085 2.541 -16.330 1.00 86.69 98 SER A N 1
ATOM 722 C CA . SER A 1 98 ? 17.182 2.848 -14.901 1.00 86.69 98 SER A CA 1
ATOM 723 C C . SER A 1 98 ? 16.273 4.024 -14.556 1.00 86.69 98 SER A C 1
ATOM 725 O O . SER A 1 98 ? 16.307 5.051 -15.236 1.00 86.69 98 SER A O 1
ATOM 727 N N . TYR A 1 99 ? 15.481 3.874 -13.499 1.00 88.69 99 TYR A N 1
ATOM 728 C CA . TYR A 1 99 ? 14.527 4.865 -13.018 1.00 88.69 99 TYR A CA 1
ATOM 729 C C . TYR A 1 99 ? 14.858 5.272 -11.586 1.00 88.69 99 TYR A C 1
ATOM 731 O O . TYR A 1 99 ? 15.099 4.422 -10.728 1.00 88.69 99 TYR A O 1
ATOM 739 N N . SER A 1 100 ? 14.817 6.579 -11.332 1.00 91.31 100 SER A N 1
ATOM 740 C CA . SER A 1 100 ? 14.819 7.145 -9.983 1.00 91.31 100 SER A CA 1
ATOM 741 C C . SER A 1 100 ? 13.374 7.384 -9.559 1.00 91.31 100 SER A C 1
ATOM 743 O O . SER A 1 100 ? 12.688 8.232 -10.130 1.00 91.31 100 SER A O 1
ATOM 745 N N . LEU A 1 101 ? 12.908 6.622 -8.578 1.00 92.31 101 LEU A N 1
ATOM 746 C CA . LEU A 1 101 ? 11.525 6.605 -8.124 1.00 92.31 101 LEU A CA 1
ATOM 747 C C . LEU A 1 101 ? 11.429 7.146 -6.699 1.00 92.31 101 LEU A C 1
ATOM 749 O O . LEU A 1 101 ? 12.237 6.815 -5.830 1.00 92.31 101 LEU A O 1
ATOM 753 N N . HIS A 1 102 ? 10.391 7.927 -6.436 1.00 93.19 102 HIS A N 1
ATOM 754 C CA . HIS A 1 102 ? 9.838 8.005 -5.097 1.00 93.19 102 HIS A CA 1
ATOM 755 C C . HIS A 1 102 ? 8.951 6.776 -4.937 1.00 93.19 102 HIS A C 1
ATOM 757 O O . HIS A 1 102 ? 8.060 6.587 -5.756 1.00 93.19 102 HIS A O 1
ATOM 763 N N . SER A 1 103 ? 9.221 5.925 -3.950 1.00 93.38 103 SER A N 1
ATOM 764 C CA . SER A 1 103 ? 8.384 4.770 -3.623 1.00 93.38 103 SER A CA 1
ATOM 765 C C . SER A 1 103 ? 8.305 4.675 -2.111 1.00 93.38 103 SER A C 1
ATOM 767 O O . SER A 1 103 ? 9.297 4.341 -1.462 1.00 93.38 103 SER A O 1
ATOM 769 N N . HIS A 1 104 ? 7.158 5.043 -1.553 1.00 91.62 104 HIS A N 1
ATOM 770 C CA . HIS A 1 104 ? 6.940 5.062 -0.114 1.00 91.62 104 HIS A CA 1
ATOM 771 C C . HIS A 1 104 ? 5.721 4.225 0.250 1.00 91.62 104 HIS A C 1
ATOM 773 O O . HIS A 1 104 ? 4.737 4.208 -0.488 1.00 91.62 104 HIS A O 1
ATOM 779 N N . SER A 1 105 ? 5.792 3.548 1.394 1.00 91.00 105 SER A N 1
ATOM 780 C CA . SER A 1 105 ? 4.716 2.720 1.928 1.00 91.00 105 SER A CA 1
ATOM 781 C C . SER A 1 105 ? 4.272 3.275 3.268 1.00 91.00 105 SER A C 1
ATOM 783 O O . SER A 1 105 ? 5.024 3.245 4.236 1.00 91.00 105 SER A O 1
ATOM 785 N N . HIS A 1 106 ? 3.038 3.754 3.326 1.00 90.31 106 HIS A N 1
ATOM 786 C CA . HIS A 1 106 ? 2.406 4.231 4.543 1.00 90.31 106 HIS A CA 1
ATOM 787 C C . HIS A 1 106 ? 1.643 3.077 5.195 1.00 90.31 106 HIS A C 1
ATOM 789 O O . HIS A 1 106 ? 0.539 2.725 4.770 1.00 90.31 106 HIS A O 1
ATOM 795 N N . LEU A 1 107 ? 2.251 2.464 6.212 1.00 88.25 107 LEU A N 1
ATOM 796 C CA . LEU A 1 107 ? 1.580 1.476 7.062 1.00 88.25 107 LEU A CA 1
ATOM 797 C C . LEU A 1 107 ? 0.378 2.119 7.756 1.00 88.25 107 LEU A C 1
ATOM 799 O O . LEU A 1 107 ? 0.423 3.307 8.050 1.00 88.25 107 LEU A O 1
ATOM 803 N N . CYS A 1 108 ? -0.677 1.356 8.055 1.00 89.50 108 CYS A N 1
ATOM 804 C CA . CYS A 1 108 ? -1.871 1.853 8.758 1.00 89.50 108 CYS A CA 1
ATOM 805 C C . CYS A 1 108 ? -2.763 2.816 7.954 1.00 89.50 108 CYS A C 1
ATOM 807 O O . CYS A 1 108 ? -3.721 3.373 8.503 1.00 89.50 108 CYS A O 1
ATOM 809 N N . TYR A 1 109 ? -2.446 3.045 6.680 1.00 89.62 109 TYR A N 1
ATOM 810 C CA . TYR A 1 109 ? -3.281 3.808 5.754 1.00 89.62 109 TYR A CA 1
ATOM 811 C C . TYR A 1 109 ? -4.156 2.888 4.886 1.00 89.62 109 TYR A C 1
ATOM 813 O O . TYR A 1 109 ? -4.696 3.341 3.881 1.00 89.62 109 TYR A O 1
ATOM 821 N N . GLU A 1 110 ? -4.346 1.614 5.254 1.00 87.62 110 GLU A N 1
ATOM 822 C CA . GLU A 1 110 ? -5.369 0.782 4.620 1.00 87.62 110 GLU A CA 1
ATOM 823 C C . GLU A 1 110 ? -6.794 1.193 5.020 1.00 87.62 110 GLU A C 1
ATOM 825 O O . GLU A 1 110 ? -7.052 1.772 6.082 1.00 87.62 110 GLU A O 1
ATOM 830 N N . VAL A 1 111 ? -7.761 0.817 4.183 1.00 89.25 111 VAL A N 1
ATOM 831 C CA . VAL A 1 111 ? -9.183 1.132 4.383 1.00 89.25 111 VAL A CA 1
ATOM 832 C C . VAL A 1 111 ? -9.708 0.597 5.720 1.00 89.25 111 VAL A C 1
ATOM 834 O O . VAL A 1 111 ? -10.442 1.304 6.416 1.00 89.25 111 VAL A O 1
ATOM 837 N N . ALA A 1 112 ? -9.330 -0.627 6.104 1.00 90.19 112 ALA A N 1
ATOM 838 C CA . ALA A 1 112 ? -9.794 -1.257 7.340 1.00 90.19 112 ALA A CA 1
ATOM 839 C C . ALA A 1 112 ? -9.306 -0.503 8.587 1.00 90.19 112 ALA A C 1
ATOM 841 O O . ALA A 1 112 ? -10.111 -0.139 9.448 1.00 90.19 112 ALA A O 1
ATOM 842 N N . THR A 1 113 ? -8.013 -0.184 8.645 1.00 91.31 113 THR A N 1
ATOM 843 C CA . THR A 1 113 ? -7.411 0.565 9.753 1.00 91.31 113 THR A CA 1
ATOM 844 C C . THR A 1 113 ? -7.917 2.005 9.809 1.00 91.31 113 THR A C 1
ATOM 846 O O . THR A 1 113 ? -8.270 2.486 10.888 1.00 91.31 113 THR A O 1
ATOM 849 N N . ILE A 1 114 ? -8.072 2.684 8.666 1.00 91.25 114 ILE A N 1
ATOM 850 C CA . ILE A 1 114 ? -8.685 4.021 8.618 1.00 91.25 114 ILE A CA 1
ATOM 851 C C . ILE A 1 114 ? -10.120 3.975 9.156 1.00 91.25 114 ILE A C 1
ATOM 853 O O . ILE A 1 114 ? -10.504 4.831 9.959 1.00 91.25 114 ILE A O 1
ATOM 857 N N . ARG A 1 115 ? -10.908 2.961 8.777 1.00 92.56 115 ARG A N 1
ATOM 858 C CA . ARG A 1 115 ? -12.273 2.771 9.284 1.00 92.56 115 ARG A CA 1
ATOM 859 C C . ARG A 1 115 ? -12.285 2.521 10.791 1.00 92.56 115 ARG A C 1
ATOM 861 O O . ARG A 1 115 ? -13.076 3.148 11.494 1.00 92.56 115 ARG A O 1
ATOM 868 N N . ALA A 1 116 ? -11.408 1.658 11.300 1.00 93.25 116 ALA A N 1
ATOM 869 C CA . ALA A 1 116 ? -11.301 1.387 12.730 1.00 93.25 116 ALA A CA 1
ATOM 870 C C . ALA A 1 116 ? -10.921 2.655 13.511 1.00 93.25 116 ALA A C 1
ATOM 872 O O . ALA A 1 116 ? -11.601 3.016 14.471 1.00 93.25 116 ALA A O 1
ATOM 873 N N . ARG A 1 117 ? -9.916 3.414 13.051 1.00 93.19 117 ARG A N 1
ATOM 874 C CA . ARG A 1 117 ? -9.527 4.700 13.660 1.00 93.19 117 ARG A CA 1
ATOM 875 C C . ARG A 1 117 ? -10.655 5.728 13.612 1.00 93.19 117 ARG A C 1
ATOM 877 O O . ARG A 1 117 ? -10.875 6.439 14.594 1.00 93.19 117 ARG A O 1
ATOM 884 N N . TYR A 1 118 ? -11.389 5.799 12.503 1.00 93.19 118 TYR A N 1
ATOM 885 C CA . TYR A 1 118 ? -12.566 6.653 12.372 1.00 93.19 118 TYR A CA 1
ATOM 886 C C . TYR A 1 118 ? -13.624 6.317 13.430 1.00 93.19 118 TYR A C 1
ATOM 888 O O . TYR A 1 118 ? -14.044 7.200 14.178 1.00 93.19 118 TYR A O 1
ATOM 896 N N . LEU A 1 119 ? -14.012 5.044 13.540 1.00 92.62 119 LEU A N 1
ATOM 897 C CA . LEU A 1 119 ? -14.997 4.591 14.523 1.00 92.62 119 LEU A CA 1
ATOM 898 C C . LEU A 1 119 ? -14.506 4.821 15.958 1.00 92.62 119 LEU A C 1
ATOM 900 O O . LEU A 1 119 ? -15.260 5.316 16.794 1.00 92.62 119 LEU A O 1
ATOM 904 N N . ALA A 1 120 ? -13.227 4.556 16.230 1.00 92.38 120 ALA A N 1
ATOM 905 C CA . ALA A 1 120 ? -12.618 4.814 17.528 1.00 92.38 120 ALA A CA 1
ATOM 906 C C . ALA A 1 120 ? -12.769 6.292 17.929 1.00 92.38 120 ALA A C 1
ATOM 908 O O . ALA A 1 120 ? -13.240 6.574 19.032 1.00 92.38 120 ALA A O 1
ATOM 909 N N . ARG A 1 121 ? -12.472 7.234 17.017 1.00 91.38 121 ARG A N 1
ATOM 910 C CA . ARG A 1 121 ? -12.666 8.680 17.243 1.00 91.38 121 ARG A CA 1
ATOM 911 C C . ARG A 1 121 ? -14.119 9.047 17.510 1.00 91.38 121 ARG A C 1
ATOM 913 O O . ARG A 1 121 ? -14.374 9.818 18.426 1.00 91.38 121 ARG A O 1
ATOM 920 N N . GLN A 1 122 ? -15.064 8.478 16.763 1.00 89.19 122 GLN A N 1
ATOM 921 C CA . GLN A 1 122 ? -16.492 8.730 16.992 1.00 89.19 122 GLN A CA 1
ATOM 922 C C . GLN A 1 122 ? -16.919 8.310 18.410 1.00 89.19 122 GLN A C 1
ATOM 924 O O . GLN A 1 122 ? -17.731 8.974 19.049 1.00 89.19 122 GLN A O 1
ATOM 929 N N . THR A 1 123 ? -16.331 7.238 18.946 1.00 86.44 123 THR A N 1
ATOM 930 C CA . THR A 1 123 ? -16.654 6.756 20.298 1.00 86.44 123 THR A CA 1
ATOM 931 C C . THR A 1 123 ? -15.902 7.466 21.432 1.00 86.44 123 THR A C 1
ATOM 933 O O . THR A 1 123 ? -16.219 7.229 22.601 1.00 86.44 123 THR A O 1
ATOM 936 N N . GLN A 1 124 ? -14.935 8.348 21.144 1.00 81.06 124 GLN A N 1
ATOM 937 C CA . GLN A 1 124 ? -14.203 9.073 22.189 1.00 81.06 124 GLN A CA 1
ATOM 938 C C . GLN A 1 124 ? -15.152 9.958 23.008 1.00 81.06 124 GLN A C 1
ATOM 940 O O . GLN A 1 124 ? -15.976 10.690 22.470 1.00 81.06 124 GLN A O 1
ATOM 945 N N . GLY A 1 125 ? -15.058 9.869 24.338 1.00 71.56 125 GLY A N 1
ATOM 946 C CA . GLY A 1 125 ? -15.937 10.605 25.255 1.00 71.56 125 GLY A CA 1
ATOM 947 C C . GLY A 1 125 ? -17.382 10.087 25.327 1.00 71.56 125 GLY A C 1
ATOM 9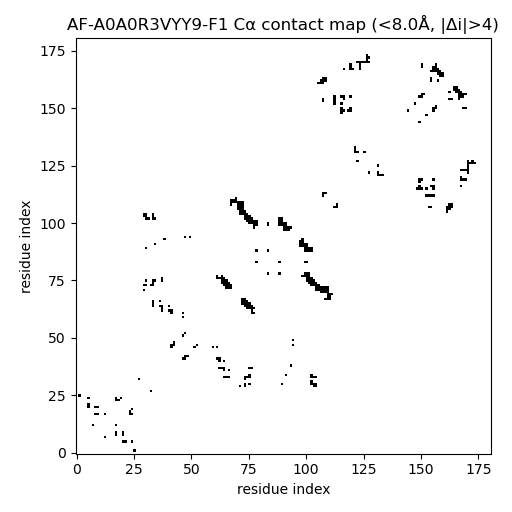48 O O . GLY A 1 125 ? -18.148 10.551 26.171 1.00 71.56 125 GLY A O 1
ATOM 949 N N . SER A 1 126 ? -17.749 9.098 24.507 1.00 68.81 126 SER A N 1
ATOM 950 C CA . SER A 1 126 ? -19.074 8.477 24.504 1.00 68.81 126 SER A CA 1
ATOM 951 C C . SER A 1 126 ? -19.107 7.205 25.355 1.00 68.81 126 SER A C 1
ATOM 953 O O . SER A 1 126 ? -18.116 6.492 25.511 1.00 68.81 126 SER A O 1
ATOM 955 N N . LEU A 1 127 ? -20.280 6.883 25.907 1.00 67.38 127 LEU A N 1
ATOM 956 C CA . LEU A 1 127 ? -20.524 5.569 26.505 1.00 67.38 127 LEU A CA 1
ATOM 957 C C . LEU A 1 127 ? -20.798 4.569 25.375 1.00 67.38 127 LEU A C 1
ATOM 959 O O . LEU A 1 127 ? -21.745 4.778 24.623 1.00 67.38 127 LEU A O 1
ATOM 963 N N . LEU A 1 128 ? -20.055 3.456 25.316 1.00 68.44 128 LEU A N 1
ATOM 964 C CA . LEU A 1 128 ? -20.170 2.407 24.276 1.00 68.44 128 LEU A CA 1
ATOM 965 C C . LEU A 1 128 ? -21.580 1.802 24.100 1.00 68.44 128 LEU A C 1
ATOM 967 O O . LEU A 1 128 ? -21.804 1.028 23.181 1.00 68.44 128 LEU A O 1
ATOM 971 N N . ARG A 1 129 ? -22.529 2.119 24.989 1.00 69.06 129 ARG A N 1
ATOM 972 C CA . ARG A 1 129 ? -23.917 1.632 24.949 1.00 69.06 129 ARG A CA 1
ATOM 973 C C . ARG A 1 129 ? -24.897 2.586 24.265 1.00 69.06 129 ARG A C 1
ATOM 975 O O . ARG A 1 129 ? -26.080 2.271 24.200 1.00 69.06 129 ARG A O 1
ATOM 982 N N . LYS A 1 130 ? -24.453 3.766 23.828 1.00 76.69 130 LYS A N 1
ATOM 983 C CA . LYS A 1 130 ? -25.302 4.709 23.094 1.00 76.69 130 LYS A CA 1
ATOM 984 C C . LYS A 1 130 ? -24.932 4.693 21.612 1.00 76.69 130 LYS A C 1
ATOM 986 O O . LYS A 1 130 ? -23.738 4.679 21.314 1.00 76.69 130 LYS A O 1
ATOM 991 N N . PRO A 1 131 ? -25.921 4.745 20.703 1.00 83.44 131 PRO A N 1
ATOM 992 C CA . PRO A 1 131 ? -25.652 4.974 19.293 1.00 83.44 131 PRO A CA 1
ATOM 993 C C . PRO A 1 131 ? -24.828 6.249 19.108 1.00 83.44 131 PRO A C 1
ATOM 995 O O . PRO A 1 131 ? -25.116 7.274 19.732 1.00 83.44 131 PRO A O 1
ATOM 998 N N . VAL A 1 132 ? -23.815 6.178 18.249 1.00 86.94 132 VAL A N 1
ATOM 999 C CA . VAL A 1 132 ? -22.977 7.318 17.878 1.00 86.94 132 VAL A CA 1
ATOM 1000 C C . VAL A 1 132 ? -23.321 7.719 16.451 1.00 86.94 132 VAL A C 1
ATOM 1002 O O . VAL A 1 132 ? -23.274 6.892 15.541 1.00 86.94 132 VAL A O 1
ATOM 1005 N N . ALA A 1 133 ? -23.691 8.984 16.257 1.00 88.06 133 ALA A N 1
ATOM 1006 C CA . ALA A 1 133 ? -24.004 9.505 14.936 1.00 88.06 133 ALA A CA 1
ATOM 1007 C C . ALA A 1 133 ? -22.729 9.587 14.091 1.00 88.06 133 ALA A C 1
ATOM 1009 O O . ALA A 1 133 ? -21.729 10.165 14.511 1.00 88.06 133 ALA A O 1
ATOM 1010 N N . SER A 1 134 ? -22.776 9.022 12.889 1.00 90.12 134 SER A N 1
ATOM 1011 C CA . SER A 1 134 ? -21.648 9.029 11.969 1.00 90.12 134 SER A CA 1
ATOM 1012 C C . SER A 1 134 ? -21.905 9.996 10.811 1.00 90.12 134 SER A C 1
ATOM 1014 O O . SER A 1 134 ? -22.863 9.787 10.072 1.00 90.12 134 SER A O 1
ATOM 1016 N N . PRO A 1 135 ? -21.039 11.004 10.582 1.00 92.00 135 PRO A N 1
ATOM 1017 C CA . PRO A 1 135 ? -21.157 11.888 9.418 1.00 92.00 135 PRO A CA 1
ATOM 1018 C C . PRO A 1 135 ? -20.773 11.230 8.082 1.00 92.00 135 PRO A C 1
ATOM 1020 O O . PRO A 1 135 ? -20.998 11.824 7.034 1.00 92.00 135 PRO A O 1
ATOM 1023 N N . CYS A 1 136 ? -20.152 10.046 8.099 1.00 92.81 136 CYS A N 1
ATOM 1024 C CA . CYS A 1 136 ? -19.645 9.381 6.891 1.00 92.81 136 CYS A CA 1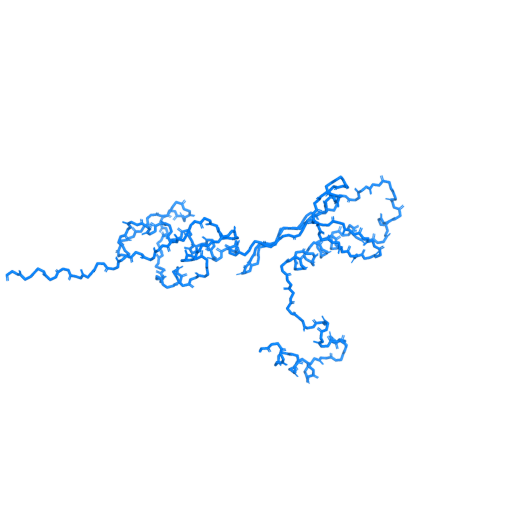
ATOM 1025 C C . CYS A 1 136 ? -20.573 8.274 6.377 1.00 92.81 136 CYS A C 1
ATOM 1027 O O . CYS A 1 136 ? -20.458 7.877 5.220 1.00 92.81 136 CYS A O 1
ATOM 1029 N N . HIS A 1 137 ? -21.463 7.756 7.226 1.00 92.31 137 HIS A N 1
ATOM 1030 C CA . HIS A 1 137 ? -22.441 6.745 6.832 1.00 92.31 137 HIS A CA 1
ATOM 1031 C C . HIS A 1 137 ? -23.734 7.412 6.343 1.00 92.31 137 HIS A C 1
ATOM 1033 O O . HIS A 1 137 ? -24.062 8.534 6.727 1.00 92.31 137 HIS A O 1
ATOM 1039 N N . GLN A 1 138 ? -24.466 6.718 5.471 1.00 93.38 138 GLN A N 1
ATOM 1040 C CA . GLN A 1 138 ? -25.727 7.216 4.925 1.00 93.38 138 GLN A CA 1
ATOM 1041 C C . GLN A 1 138 ? -26.795 7.376 6.016 1.00 93.38 138 GLN A C 1
ATOM 1043 O O . GLN A 1 138 ? -26.845 6.610 6.979 1.00 93.38 138 GLN A O 1
ATOM 1048 N N . SER A 1 139 ? -27.684 8.355 5.836 1.00 92.62 139 SER A N 1
ATOM 1049 C CA . SER A 1 139 ? -28.813 8.567 6.746 1.00 92.62 139 SER A CA 1
ATOM 1050 C C . SER A 1 139 ? -29.731 7.340 6.782 1.00 92.62 139 SER A C 1
ATOM 1052 O O . SER A 1 139 ? -29.998 6.728 5.751 1.00 92.62 139 SER A O 1
ATOM 1054 N N . GLY A 1 140 ? -30.211 6.980 7.974 1.00 91.19 140 GLY A N 1
ATOM 1055 C CA . GLY A 1 140 ? -31.047 5.796 8.200 1.00 91.19 140 GLY A CA 1
ATOM 1056 C C . GLY A 1 140 ? -30.278 4.477 8.338 1.00 91.19 140 GLY A C 1
ATOM 1057 O O . GLY A 1 140 ? -30.870 3.488 8.764 1.00 91.19 140 GLY A O 1
ATOM 1058 N N . LEU A 1 141 ? -28.969 4.448 8.052 1.00 93.38 141 LEU A N 1
ATOM 1059 C CA . LEU A 1 141 ? -28.139 3.268 8.288 1.00 93.38 141 LEU A CA 1
ATOM 1060 C C . LEU A 1 141 ? -27.781 3.152 9.776 1.00 93.38 141 LEU A C 1
ATOM 1062 O O . LEU A 1 141 ? -27.200 4.066 10.362 1.00 93.38 141 LEU A O 1
ATOM 1066 N N . SER A 1 142 ? -28.083 1.999 10.371 1.00 91.19 142 SER A N 1
ATOM 1067 C CA . SER A 1 142 ? -27.633 1.622 11.711 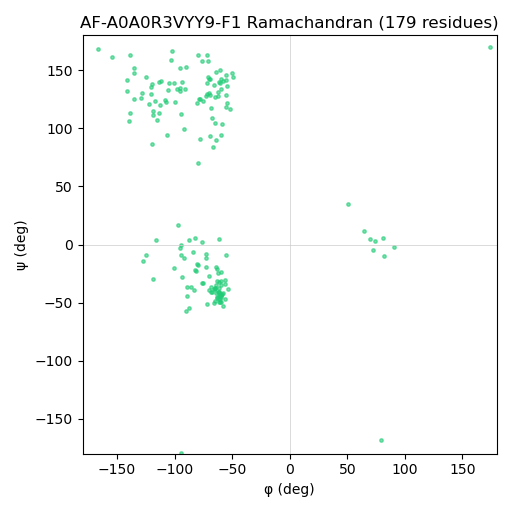1.00 91.19 142 SER A CA 1
ATOM 1068 C C . SER A 1 142 ? -26.806 0.347 11.628 1.00 91.19 142 SER A C 1
ATOM 1070 O O . SER A 1 142 ? -27.147 -0.566 10.877 1.00 91.19 142 SER A O 1
ATOM 1072 N N . MET A 1 143 ? -25.705 0.295 12.373 1.00 89.56 143 MET A N 1
ATOM 1073 C CA . MET A 1 143 ? -24.820 -0.862 12.410 1.00 89.56 143 MET A CA 1
ATOM 1074 C C . MET A 1 143 ? -24.309 -1.100 13.828 1.00 89.56 143 MET A C 1
ATOM 1076 O O . MET A 1 143 ? -23.988 -0.151 14.546 1.00 89.56 143 MET A O 1
ATOM 1080 N N . GLU A 1 144 ? -24.199 -2.369 14.205 1.00 90.94 144 GLU A N 1
ATOM 1081 C CA . GLU A 1 144 ? -23.490 -2.789 15.409 1.00 90.94 144 GLU A CA 1
ATOM 1082 C C . GLU A 1 144 ? -22.062 -3.182 15.031 1.00 90.94 144 GLU A C 1
ATOM 1084 O O . GLU A 1 144 ? -21.837 -3.865 14.032 1.00 90.94 144 GLU A O 1
ATOM 1089 N N . VAL A 1 145 ? -21.086 -2.716 15.809 1.00 89.69 145 VAL A N 1
ATOM 1090 C CA . VAL A 1 145 ? -19.666 -3.018 15.600 1.00 89.69 145 VAL A CA 1
ATOM 1091 C C . VAL A 1 145 ? -19.099 -3.523 16.911 1.00 89.69 145 VAL A C 1
ATOM 1093 O O . VAL A 1 145 ? -19.285 -2.884 17.953 1.00 89.69 145 VAL A O 1
ATOM 1096 N N . ALA A 1 146 ? -18.403 -4.660 16.876 1.00 90.50 146 ALA A N 1
ATOM 1097 C CA . ALA A 1 146 ? -17.751 -5.166 18.068 1.00 90.50 146 ALA A CA 1
ATOM 1098 C C . ALA A 1 146 ? -16.638 -4.201 18.489 1.00 90.50 146 ALA A C 1
ATOM 1100 O O . ALA A 1 146 ? -15.862 -3.698 17.679 1.00 90.50 146 ALA A O 1
ATOM 1101 N N . SER A 1 147 ? -16.540 -3.944 19.792 1.00 89.75 147 SER A N 1
ATOM 1102 C CA . SER A 1 147 ? -15.509 -3.045 20.313 1.00 89.75 147 SER A CA 1
ATOM 1103 C C . SER A 1 147 ? -14.098 -3.540 19.980 1.00 89.75 147 SER A C 1
ATOM 1105 O O . SER A 1 147 ? -13.196 -2.729 19.784 1.00 89.75 147 SER A O 1
ATOM 1107 N N . ASP A 1 148 ? -13.905 -4.852 19.902 1.00 91.25 148 ASP A N 1
ATOM 1108 C CA . ASP A 1 148 ? -12.598 -5.436 19.632 1.00 91.25 148 ASP A CA 1
ATOM 1109 C C . ASP A 1 148 ? -12.191 -5.290 18.157 1.00 91.25 148 ASP A C 1
ATOM 1111 O O . ASP A 1 148 ? -11.030 -4.974 17.910 1.00 91.25 148 ASP A O 1
ATOM 1115 N N . ASP A 1 149 ? -13.138 -5.318 17.210 1.00 91.81 149 ASP A N 1
ATOM 1116 C CA . ASP A 1 149 ? -12.885 -5.003 15.789 1.00 91.81 149 ASP A CA 1
ATOM 1117 C C . ASP A 1 149 ? -12.348 -3.575 15.592 1.00 91.81 149 ASP A C 1
ATOM 1119 O O . ASP A 1 149 ? -11.690 -3.274 14.599 1.00 91.81 149 ASP A O 1
ATOM 1123 N N . ILE A 1 150 ? -12.626 -2.679 16.545 1.00 92.75 150 ILE A N 1
ATOM 1124 C CA . ILE A 1 150 ? -12.121 -1.305 16.552 1.00 92.75 150 ILE A CA 1
ATOM 1125 C C . ILE A 1 150 ? -10.782 -1.232 17.288 1.00 92.75 150 ILE A C 1
ATOM 1127 O O . ILE A 1 150 ? -9.803 -0.747 16.739 1.00 92.75 150 ILE A O 1
ATOM 1131 N N . PHE A 1 151 ? -10.722 -1.660 18.551 1.00 92.31 151 PHE A N 1
ATOM 1132 C CA . PHE A 1 151 ? -9.586 -1.339 19.428 1.00 92.31 151 PHE A CA 1
ATOM 1133 C C . PHE A 1 151 ? -8.454 -2.374 19.420 1.00 92.31 151 PHE A C 1
ATOM 1135 O O . PHE A 1 151 ? -7.383 -2.076 19.951 1.00 92.31 151 PHE A O 1
ATOM 1142 N N . GLN A 1 152 ? -8.669 -3.557 18.837 1.00 92.44 152 GLN A N 1
ATOM 1143 C CA . GLN A 1 152 ? -7.601 -4.527 18.559 1.00 92.44 152 GLN A CA 1
ATOM 1144 C C . GLN A 1 152 ? -7.054 -4.399 17.132 1.00 92.44 152 GLN A C 1
ATOM 1146 O O . GLN A 1 152 ? -6.026 -5.001 16.827 1.00 92.44 152 GLN A O 1
ATOM 1151 N N . ALA A 1 153 ? -7.699 -3.600 16.274 1.00 90.94 153 ALA A N 1
ATOM 1152 C CA . ALA A 1 153 ? -7.166 -3.294 14.957 1.00 90.94 153 ALA A CA 1
ATOM 1153 C C . ALA A 1 153 ? -5.787 -2.612 15.080 1.00 90.94 153 ALA A C 1
ATOM 1155 O O . ALA A 1 153 ? -5.582 -1.786 15.988 1.00 90.94 153 ALA A O 1
ATOM 1156 N N . PRO A 1 154 ? -4.840 -2.925 14.176 1.00 88.44 154 PRO A N 1
ATOM 1157 C CA . PRO A 1 154 ? -3.549 -2.261 14.135 1.00 88.44 154 PRO A CA 1
ATOM 1158 C C . PRO A 1 154 ? -3.696 -0.742 14.137 1.00 88.44 154 PRO A C 1
ATOM 1160 O O . PRO A 1 154 ? -4.647 -0.173 13.604 1.00 88.44 154 PRO A O 1
ATOM 1163 N N . CYS A 1 155 ? -2.727 -0.065 14.745 1.00 91.00 155 CYS A N 1
ATOM 1164 C CA . CYS A 1 155 ? -2.593 1.382 14.630 1.00 91.00 155 CYS A CA 1
ATOM 1165 C C . CYS A 1 155 ? -3.743 2.204 15.226 1.00 91.00 155 CYS A C 1
ATOM 1167 O O . CYS A 1 155 ? -3.784 3.406 14.991 1.00 91.00 155 CYS A O 1
ATOM 1169 N N . VAL A 1 156 ? -4.662 1.619 16.006 1.00 92.69 156 VAL A N 1
ATOM 1170 C CA . VAL A 1 156 ? -5.711 2.359 16.733 1.00 92.69 156 VAL A CA 1
ATOM 1171 C C . VAL A 1 156 ? -5.209 2.816 18.099 1.00 92.69 156 VAL A C 1
ATOM 1173 O O . VAL A 1 156 ? -5.235 4.010 18.400 1.00 92.69 156 VAL A O 1
ATOM 1176 N N . THR A 1 157 ? -4.711 1.877 18.903 1.00 92.00 157 THR A N 1
ATOM 1177 C CA . THR A 1 157 ? -4.230 2.109 20.276 1.00 92.00 157 THR A CA 1
ATOM 1178 C C . THR A 1 157 ? -2.719 2.360 20.361 1.00 92.00 157 THR A C 1
ATOM 1180 O O . THR A 1 157 ? -2.203 2.637 21.445 1.00 92.00 157 THR A O 1
ATOM 1183 N N . SER A 1 158 ? -2.003 2.344 19.234 1.00 87.00 158 SER A N 1
ATOM 1184 C CA . SER A 1 158 ? -0.585 2.712 19.133 1.00 87.00 158 SER A CA 1
ATOM 1185 C C . SER A 1 158 ? -0.386 4.121 18.551 1.00 87.00 158 SER A C 1
ATOM 1187 O O . SER A 1 158 ? -1.316 4.737 18.029 1.00 87.00 158 SER A O 1
ATOM 1189 N N . ALA A 1 159 ? 0.831 4.653 18.684 1.00 82.06 159 ALA A N 1
ATOM 1190 C CA . ALA A 1 159 ? 1.265 5.930 18.115 1.00 82.06 159 ALA A CA 1
ATOM 1191 C C . ALA A 1 159 ? 2.651 5.764 17.471 1.00 82.06 159 ALA A C 1
ATOM 1193 O O . ALA A 1 159 ? 3.422 4.904 17.896 1.00 82.06 159 ALA A O 1
ATOM 1194 N N . GLY A 1 160 ? 2.954 6.566 16.450 1.00 79.62 160 GLY A N 1
ATOM 1195 C CA . GLY A 1 160 ? 4.199 6.486 15.685 1.00 79.62 160 GLY A CA 1
ATOM 1196 C C . GLY A 1 160 ? 4.186 7.429 14.482 1.00 79.62 160 GLY A C 1
ATOM 1197 O O . GLY A 1 160 ? 3.144 7.995 14.163 1.00 79.62 160 GLY A O 1
ATOM 1198 N N . GLU A 1 161 ? 5.340 7.595 13.837 1.00 71.19 161 GLU A N 1
ATOM 1199 C CA . GLU A 1 161 ? 5.532 8.523 12.709 1.00 71.19 161 GLU A CA 1
ATOM 1200 C C . GLU A 1 161 ? 4.707 8.122 11.473 1.00 71.19 161 GLU A C 1
ATOM 1202 O O . GLU A 1 161 ? 4.079 8.972 10.847 1.00 71.19 161 GLU A O 1
ATOM 1207 N N . ASP A 1 162 ? 4.583 6.817 11.212 1.00 73.69 162 ASP A N 1
ATOM 1208 C CA . ASP A 1 162 ? 3.753 6.265 10.131 1.00 73.69 162 ASP A CA 1
ATOM 1209 C C . ASP A 1 162 ? 2.288 6.019 10.534 1.00 73.69 162 ASP A C 1
ATOM 1211 O O . ASP A 1 162 ? 1.499 5.512 9.743 1.00 73.69 162 ASP A O 1
ATOM 1215 N N . ILE A 1 163 ? 1.880 6.377 11.756 1.00 82.00 163 ILE A N 1
ATOM 1216 C CA . ILE A 1 163 ? 0.503 6.186 12.230 1.00 82.00 163 ILE A CA 1
ATOM 1217 C C . ILE A 1 163 ? -0.275 7.492 12.070 1.00 82.00 163 ILE A C 1
ATOM 1219 O O . ILE A 1 163 ? 0.174 8.567 12.462 1.00 82.00 163 ILE A O 1
ATOM 1223 N N . MET A 1 164 ? -1.492 7.407 11.524 1.00 80.81 164 MET A N 1
ATOM 1224 C CA . MET A 1 164 ? -2.351 8.570 11.280 1.00 80.81 164 MET A CA 1
ATOM 1225 C C . MET A 1 164 ? -2.819 9.248 12.585 1.00 80.81 164 MET A C 1
ATOM 1227 O O . MET A 1 164 ? -3.943 9.033 13.042 1.00 80.81 164 MET A O 1
ATOM 1231 N N . GLY A 1 165 ? -2.012 10.132 13.167 1.00 85.12 165 GLY A N 1
ATOM 1232 C CA . GLY A 1 165 ? -2.341 10.889 14.380 1.00 85.12 165 GLY A CA 1
ATOM 1233 C C . GLY A 1 165 ? -2.177 10.090 15.685 1.00 85.12 165 GLY A C 1
ATOM 1234 O O . GLY A 1 165 ? -1.605 9.003 15.678 1.00 85.12 165 GLY A O 1
ATOM 1235 N N . PRO A 1 166 ? -2.673 10.604 16.828 1.00 89.06 166 PRO A N 1
ATOM 1236 C CA . PRO A 1 166 ? -2.381 10.028 18.144 1.00 89.06 166 PRO A CA 1
ATOM 1237 C C . PRO A 1 166 ? -3.089 8.687 18.395 1.00 89.06 166 PRO A C 1
ATOM 1239 O O . PRO A 1 166 ? -4.079 8.359 17.733 1.00 89.06 166 PRO A O 1
ATOM 1242 N N . SER A 1 167 ? -2.616 7.944 19.399 1.00 91.62 167 SER A N 1
ATOM 1243 C CA . SER A 1 167 ? -3.302 6.754 19.926 1.00 91.62 167 SER A CA 1
ATOM 1244 C C . SER A 1 167 ? -4.715 7.098 20.418 1.00 91.62 167 SER A C 1
ATOM 1246 O 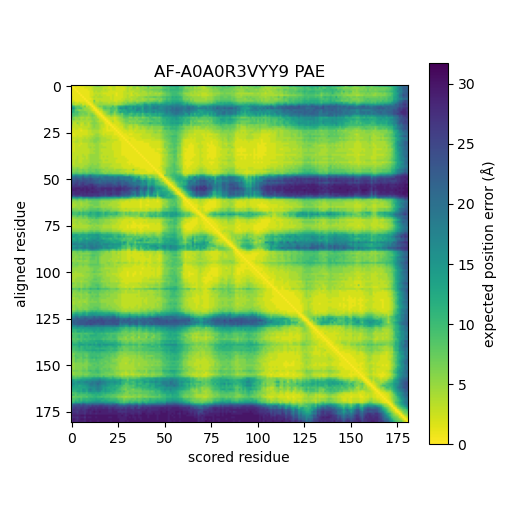O . SER A 1 167 ? -4.944 8.156 21.011 1.00 91.62 167 SER A O 1
ATOM 1248 N N . ILE A 1 168 ? -5.670 6.202 20.162 1.00 91.81 168 ILE A N 1
ATOM 1249 C CA . ILE A 1 168 ? -7.076 6.345 20.537 1.00 91.81 168 ILE A CA 1
ATOM 1250 C C . ILE A 1 168 ? -7.423 5.257 21.554 1.00 91.81 168 ILE A C 1
ATOM 1252 O O . ILE A 1 168 ? -7.548 4.081 21.215 1.00 91.81 168 ILE A O 1
ATOM 1256 N N . ALA A 1 169 ? -7.588 5.656 22.815 1.00 89.50 169 ALA A N 1
ATOM 1257 C CA . ALA A 1 169 ? -7.903 4.732 23.899 1.00 89.50 169 ALA A CA 1
ATOM 1258 C C . ALA A 1 169 ? -9.339 4.189 23.811 1.00 89.50 169 ALA A C 1
ATOM 1260 O O . ALA A 1 169 ? -10.279 4.914 23.473 1.00 89.50 169 ALA A O 1
ATOM 1261 N N . LYS A 1 170 ? -9.507 2.919 24.201 1.00 88.56 170 LYS A N 1
ATOM 1262 C CA . LYS A 1 170 ? -10.819 2.283 24.371 1.00 88.56 170 LYS A CA 1
ATOM 1263 C C . LYS A 1 170 ? -11.612 3.004 25.475 1.00 88.56 170 LYS A C 1
ATOM 1265 O O . LYS A 1 170 ? -11.088 3.148 26.582 1.00 88.56 170 LYS A O 1
ATOM 1270 N N . PRO A 1 171 ? -12.861 3.442 25.224 1.00 83.19 171 PRO A N 1
ATOM 1271 C CA . PRO A 1 171 ? -13.690 4.065 26.249 1.00 83.19 171 PRO A CA 1
ATOM 1272 C C . PRO A 1 171 ? -13.964 3.115 27.421 1.00 83.19 171 PRO A C 1
ATOM 1274 O O . PRO A 1 171 ? -14.245 1.929 27.229 1.00 83.19 171 PRO A O 1
ATOM 1277 N N . SER A 1 172 ? -13.933 3.640 28.648 1.00 69.88 172 SER A N 1
ATOM 1278 C CA . SER A 1 172 ? -14.227 2.860 29.853 1.00 69.88 172 SER A CA 1
ATOM 1279 C C . SE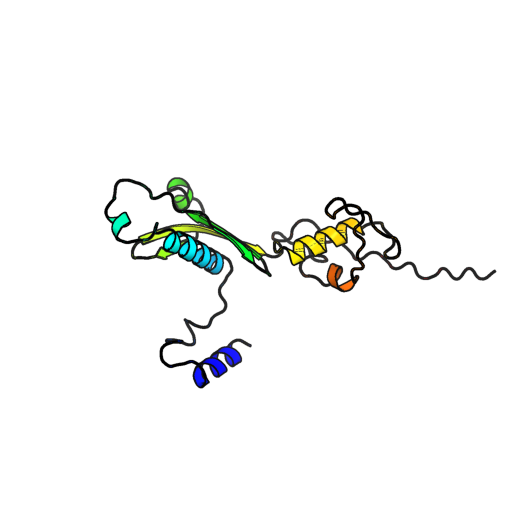R A 1 172 ? -15.681 2.387 29.872 1.00 69.88 172 SER A C 1
ATOM 1281 O O . SER A 1 172 ? -16.616 3.191 29.824 1.00 69.88 172 SER A O 1
ATOM 1283 N N . ALA A 1 173 ? -15.894 1.083 30.051 1.00 63.47 173 ALA A N 1
ATOM 1284 C CA . ALA A 1 173 ? -17.190 0.576 30.479 1.00 63.47 173 ALA A CA 1
ATOM 1285 C C . ALA A 1 173 ? -17.424 1.048 31.923 1.00 63.47 173 ALA A C 1
ATOM 1287 O O . ALA A 1 173 ? -16.755 0.580 32.845 1.00 63.47 173 ALA A O 1
ATOM 1288 N N . ARG A 1 174 ? -18.339 2.000 32.158 1.00 53.94 174 ARG A N 1
ATOM 1289 C CA . ARG A 1 174 ? -18.770 2.303 33.535 1.00 53.94 174 ARG A CA 1
ATOM 1290 C C . ARG A 1 174 ? -19.240 0.991 34.176 1.00 53.94 174 ARG A C 1
ATOM 1292 O O . ARG A 1 174 ? -20.166 0.365 33.659 1.00 53.94 174 ARG A O 1
ATOM 1299 N N . LYS A 1 175 ? -18.621 0.586 35.294 1.00 47.72 175 LYS A N 1
ATOM 1300 C CA . LYS A 1 175 ? -19.197 -0.441 36.174 1.00 47.72 175 LYS A CA 1
ATOM 1301 C C . LYS A 1 175 ? -20.603 0.027 36.578 1.00 47.72 175 LYS A C 1
ATOM 1303 O O . LYS A 1 175 ? -20.773 1.231 36.796 1.00 47.72 175 LYS A O 1
ATOM 1308 N N . PRO A 1 176 ? -21.602 -0.868 36.672 1.00 47.25 176 PRO A N 1
ATOM 1309 C CA . PRO A 1 176 ? -22.875 -0.497 37.263 1.00 47.25 176 PRO A CA 1
ATOM 1310 C C . PRO A 1 176 ? -22.583 0.042 38.662 1.00 47.25 176 PRO A C 1
ATOM 1312 O O . PRO A 1 176 ? -21.985 -0.639 39.492 1.00 47.25 176 PRO A O 1
ATOM 1315 N N . THR A 1 177 ? -22.918 1.306 38.900 1.00 46.75 177 THR A N 1
ATOM 1316 C CA . THR A 1 177 ? -22.907 1.865 40.245 1.00 46.75 177 THR A CA 1
ATOM 1317 C C . THR A 1 177 ? -23.984 1.125 41.021 1.00 46.75 177 THR A C 1
ATOM 1319 O O . THR A 1 177 ? -25.167 1.378 40.793 1.00 46.75 177 THR A O 1
ATOM 1322 N N . ASN A 1 178 ? -23.587 0.204 41.901 1.00 44.12 178 ASN A N 1
ATOM 1323 C CA . ASN A 1 178 ? -24.470 -0.311 42.940 1.00 44.12 178 ASN A CA 1
ATOM 1324 C C . ASN A 1 178 ? -24.891 0.885 43.801 1.00 44.12 178 ASN A C 1
ATOM 1326 O O . ASN A 1 178 ? -24.168 1.299 44.704 1.00 44.12 178 ASN A O 1
ATOM 1330 N N . ARG A 1 179 ? -26.039 1.485 43.481 1.00 47.66 179 ARG A N 1
ATOM 1331 C CA . ARG A 1 179 ? -26.802 2.265 44.449 1.00 47.66 179 ARG A CA 1
ATOM 1332 C C . ARG A 1 179 ? -27.536 1.250 45.313 1.00 47.66 179 ARG A C 1
ATOM 1334 O O . ARG A 1 179 ? -28.618 0.802 44.952 1.00 47.66 179 ARG A O 1
ATOM 1341 N N . SER A 1 180 ? -26.896 0.856 46.405 1.00 42.31 180 SER A N 1
ATOM 1342 C CA . SER A 1 180 ? -27.604 0.301 47.552 1.00 42.31 180 SER A CA 1
ATOM 1343 C C . SER A 1 180 ? -28.411 1.449 48.162 1.00 42.31 180 SER A C 1
ATOM 1345 O O . SER A 1 180 ? -27.822 2.473 48.517 1.00 42.31 180 SER A O 1
ATOM 1347 N N . TYR A 1 181 ? -29.736 1.312 48.162 1.00 45.12 181 TYR A N 1
ATOM 1348 C CA . TYR A 1 181 ? -30.626 2.094 49.022 1.00 45.12 181 TYR A CA 1
ATOM 1349 C C . TYR A 1 181 ? -30.569 1.546 50.446 1.00 45.12 181 TYR A C 1
ATOM 1351 O O . TYR A 1 181 ? -30.366 0.315 50.576 1.00 45.12 181 TYR A O 1
#

Nearest PDB structures (foldseek):
  4cd1-assembly1_A  TM=7.620E-01  e=1.353E-05  Rattus norvegicus
  3cj9-assembly1_A  TM=7.913E-01  e=2.704E-05  Rattus norvegicus
  4br2-assembly1_A  TM=7.931E-01  e=3.704E-05  Rattus norvegicus
  4cd3-assembly1_A  TM=7.430E-01  e=3.478E-05  Rattus norvegicus
  3cja-assembly1_A  TM=6.540E-01  e=3.478E-05  Rattus norvegicus

Foldseek 3Di:
DLVVVLVVCVVDPPPPPPPDSVVVRDDDDQLRVQVVQLLVVCVVVVVLPPVVVVPPPDPSQRDWDWDADPFWTKTKDFDDPVCLVPDPFDWDDDPNDITGMHIDIQTLPHPQSVVLLQVLVQCVVHALPDDGDDPVDDPPDDDDDDLCSRQVDPLQQDDDPSRDDDHRDRDDNPDPPPPDD